Protein 1DS1 (pdb70)

Secondary structure (DSSP, 8-state):
-EEE-GGGHHHHHHHHHTS-SSGGGGHHHHHHHHHHHHTTS-HHHHHHHHHHHHH--TTSEEEEES-----GGGSPPPP-SSSPPTTPPPPHHHHHHHHHHHHH-EEEEETTSGGG-SSEEE---TT--TTSTT--SS-EEEE-TTTTBTT--SEEEEEEEE--TT----EEEEEHHHHGGGS-HHHHHHHBT--EEE---GGG-----SGGGSEEE-SEES-TTS-EE--BTTTB---SHHHHHHHHHHHHHHHHT-EEE---TT-EEEEETTTEEEEE-------SS---EEEEEEEE-SGGGS--S---TTEEE---B--

Organism: Streptomyces clavuligerus (NCBI:txid1901)

Structure (mmCIF, N/CA/C/O backbone):
data_1DS1
#
_entry.id   1DS1
#
_cell.length_a   67.08
_cell.length_b   67.94
_cell.length_c   68.87
_cell.angle_alpha   90.0
_cell.angle_beta   90.0
_cell.angle_gamma   90.0
#
_symmetry.space_group_name_H-M   'P 21 21 21'
#
loop_
_entity.id
_entity.type
_entity.pdbx_description
1 polymer 'CLAVAMINATE SYNTHASE 1'
2 non-polymer 'SULFATE ION'
3 non-polymer 'FE (II) ION'
4 non-polymer '2-OXOGLUTARIC ACID'
5 non-polymer S-1,2-PROPANEDIOL
6 water water
#
loop_
_atom_site.group_PDB
_atom_site.id
_atom_site.type_symbol
_atom_site.label_atom_id
_atom_site.label_alt_id
_atom_site.label_comp_id
_atom_site.label_asym_id
_atom_site.label_entity_id
_atom_site.label_seq_id
_atom_site.pdbx_PDB_ins_code
_atom_site.Cartn_x
_atom_site.Cartn_y
_atom_site.Cartn_z
_atom_site.occupancy
_atom_site.B_iso_or_equiv
_atom_site.auth_seq_id
_atom_site.auth_comp_id
_atom_site.auth_asym_id
_atom_site.auth_atom_id
_atom_site.pdbx_PDB_model_num
ATOM 1 N N . THR A 1 2 ? -13.044 -9.553 4.480 1.00 15.14 2 THR A N 1
ATOM 2 C CA . THR A 1 2 ? -13.862 -10.372 5.401 1.00 13.90 2 THR A CA 1
ATOM 3 C C . THR A 1 2 ? -14.476 -9.413 6.378 1.00 13.83 2 THR A C 1
ATOM 4 O O . THR A 1 2 ? -13.793 -8.455 6.710 1.00 12.73 2 THR A O 1
ATOM 8 N N . SER A 1 3 ? -15.664 -9.590 6.870 1.00 15.07 3 SER A N 1
ATOM 9 C CA . SER A 1 3 ? -16.355 -8.704 7.770 1.00 14.64 3 SER A CA 1
ATOM 10 C C . SER A 1 3 ? -16.901 -9.462 8.972 1.00 14.22 3 SER A C 1
ATOM 11 O O . SER A 1 3 ? -17.328 -10.612 8.815 1.00 18.81 3 SER A O 1
ATOM 14 N N . VAL A 1 4 ? -16.908 -8.771 10.077 1.00 11.70 4 VAL A N 1
ATOM 15 C CA . VAL A 1 4 ? -17.589 -9.227 11.265 1.00 11.69 4 VAL A CA 1
ATOM 16 C C . VAL A 1 4 ? -18.503 -8.158 11.827 1.00 10.48 4 VAL A C 1
ATOM 17 O O . VAL A 1 4 ? -18.060 -7.055 12.133 1.00 10.81 4 VAL A O 1
ATOM 21 N N . ASP A 1 5 ? -19.751 -8.479 12.035 1.00 11.45 5 ASP A N 1
ATOM 22 C CA . ASP A 1 5 ? -20.731 -7.564 12.619 1.00 11.45 5 ASP A CA 1
ATOM 23 C C . ASP A 1 5 ? -20.606 -7.664 14.088 1.00 10.20 5 ASP A C 1
ATOM 24 O O . ASP A 1 5 ? -20.932 -8.721 14.672 1.00 12.64 5 ASP A O 1
ATOM 29 N N . CYS A 1 6 ? -20.149 -6.638 14.756 1.00 9.60 6 CYS A N 1
ATOM 30 C CA . CYS A 1 6 ? -19.870 -6.624 16.183 1.00 9.45 6 CYS A CA 1
ATOM 31 C C . CYS A 1 6 ? -20.978 -5.978 17.018 1.00 10.26 6 CYS A C 1
ATOM 32 O O . CYS A 1 6 ? -20.812 -5.792 18.212 1.00 11.07 6 CYS A O 1
ATOM 35 N N . THR A 1 7 ? -22.082 -5.645 16.376 1.00 10.04 7 THR A N 1
ATOM 36 C CA . THR A 1 7 ? -23.173 -4.944 17.072 1.00 12.54 7 THR A CA 1
ATOM 37 C C . THR A 1 7 ? -23.601 -5.606 18.355 1.00 14.19 7 THR A C 1
ATOM 38 O O . THR A 1 7 ? -23.775 -4.921 19.387 1.00 17.08 7 THR A O 1
ATOM 42 N N . ALA A 1 8 ? -23.771 -6.909 18.355 1.00 13.19 8 ALA A N 1
ATOM 43 C CA . ALA A 1 8 ? -24.277 -7.607 19.538 1.00 16.42 8 ALA A CA 1
ATOM 44 C C . ALA A 1 8 ? -23.253 -7.591 20.658 1.00 16.49 8 ALA A C 1
ATOM 45 O O . ALA A 1 8 ? -23.650 -7.895 21.793 1.00 22.05 8 ALA A O 1
ATOM 47 N N . TYR A 1 9 ? -22.013 -7.250 20.352 1.00 13.91 9 TYR A N 1
ATOM 48 C CA . TYR A 1 9 ? -20.951 -7.205 21.373 1.00 14.51 9 TYR A CA 1
ATOM 49 C C . TYR A 1 9 ? -20.833 -5.867 22.058 1.00 11.74 9 TYR A C 1
ATOM 50 O O . TYR A 1 9 ? -19.917 -5.709 22.862 1.00 12.71 9 TYR A O 1
ATOM 59 N N . GLY A 1 10 ? -21.691 -4.906 21.751 1.00 12.27 10 GLY A N 1
ATOM 60 C CA . GLY A 1 10 ? -21.517 -3.558 22.259 1.00 13.21 10 GLY A CA 1
ATOM 61 C C . GLY A 1 10 ? -21.384 -3.519 23.777 1.00 12.13 10 GLY A C 1
ATOM 62 O O . GLY A 1 10 ? -20.423 -2.858 24.245 1.00 12.03 10 GLY A O 1
ATOM 63 N N . PRO A 1 11 ? -22.274 -4.100 24.532 1.00 11.91 11 PRO A N 1
ATOM 64 C CA . PRO A 1 11 ? -22.118 -4.040 26.000 1.00 12.44 11 PRO A CA 1
ATOM 65 C C . PRO A 1 11 ? -20.799 -4.586 26.497 1.00 10.77 11 PRO A C 1
ATOM 66 O O . PRO A 1 11 ? -20.123 -3.971 27.334 1.00 12.10 11 PRO A O 1
ATOM 70 N N . GLU A 1 12 ? -20.405 -5.751 26.026 1.00 10.93 12 GLU A N 1
ATOM 71 C CA . GLU A 1 12 ? -19.137 -6.349 26.441 1.00 10.53 12 GLU A CA 1
ATOM 72 C C . GLU A 1 12 ? -17.944 -5.496 26.032 1.00 9.42 12 GLU A C 1
ATOM 73 O O . GLU A 1 12 ? -17.000 -5.417 26.794 1.00 9.73 12 GLU A O 1
ATOM 79 N N . LEU A 1 13 ? -17.956 -4.871 24.851 1.00 9.45 13 LEU A N 1
ATOM 80 C CA . LEU A 1 13 ? -16.823 -4.106 24.364 1.00 9.16 13 LEU A CA 1
ATOM 81 C C . LEU A 1 13 ? -16.763 -2.763 25.084 1.00 8.60 13 LEU A C 1
ATOM 82 O O . LEU A 1 13 ? -15.660 -2.268 25.371 1.00 9.05 13 LEU A O 1
ATOM 87 N N . ARG A 1 14 ? -17.883 -2.153 25.425 1.00 9.06 14 ARG A N 1
ATOM 88 C CA . ARG A 1 14 ? -17.893 -0.944 26.235 1.00 8.80 14 ARG A CA 1
ATOM 89 C C . ARG A 1 14 ? -17.289 -1.246 27.590 1.00 8.61 14 ARG A C 1
ATOM 90 O O . ARG A 1 14 ? -16.523 -0.438 28.130 1.00 9.04 14 ARG A O 1
ATOM 98 N N . ALA A 1 15 ? -17.598 -2.411 28.172 1.00 8.66 15 ALA A N 1
ATOM 99 C CA . ALA A 1 15 ? -16.973 -2.819 29.434 1.00 8.64 15 ALA A CA 1
ATOM 100 C C . ALA A 1 15 ? -15.471 -3.000 29.310 1.00 8.47 15 ALA A C 1
ATOM 101 O O . ALA A 1 15 ? -14.703 -2.447 30.113 1.00 8.07 15 ALA A O 1
ATOM 103 N N . LEU A 1 16 ? -15.010 -3.734 28.292 1.00 8.36 16 LEU A N 1
ATOM 104 C CA . LEU A 1 16 ? -13.551 -3.879 28.151 1.00 9.21 16 LEU A CA 1
ATOM 105 C C . LEU A 1 16 ? -12.879 -2.519 27.993 1.00 8.10 16 LEU A C 1
ATOM 106 O O . LEU A 1 16 ? -11.764 -2.309 28.554 1.00 9.12 16 LEU A O 1
ATOM 111 N N . ALA A 1 17 ? -13.486 -1.597 27.229 1.00 7.85 17 ALA A N 1
ATOM 112 C CA . ALA A 1 17 ? -12.873 -0.276 27.091 1.00 7.19 17 ALA A CA 1
ATOM 113 C C . ALA A 1 17 ? -12.726 0.444 28.433 1.00 7.02 17 ALA A C 1
ATOM 114 O O . ALA A 1 17 ? -11.734 1.153 28.678 1.00 8.46 17 ALA A O 1
ATOM 116 N N . ALA A 1 18 ? -13.697 0.244 29.338 1.00 8.09 18 ALA A N 1
ATOM 117 C 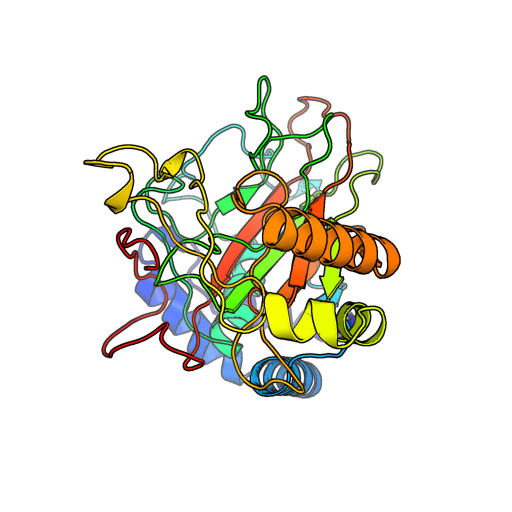CA . ALA A 1 18 ? -13.721 0.861 30.653 1.00 8.41 18 ALA A CA 1
ATOM 118 C C . ALA A 1 18 ? -12.641 0.303 31.564 1.00 8.50 18 ALA A C 1
ATOM 119 O O . ALA A 1 18 ? -12.306 0.931 32.596 1.00 10.73 18 ALA A O 1
ATOM 121 N N . ARG A 1 19 ? -12.004 -0.816 31.225 1.00 8.83 19 ARG A N 1
ATOM 122 C CA . ARG A 1 19 ? -10.883 -1.341 32.002 1.00 8.80 19 ARG A CA 1
ATOM 123 C C . ARG A 1 19 ? -9.632 -0.510 31.776 1.00 9.61 19 ARG A C 1
ATOM 124 O O . ARG A 1 19 ? -8.687 -0.609 32.577 1.00 11.70 19 ARG A O 1
ATOM 132 N N . LEU A 1 20 ? -9.563 0.250 30.675 1.00 8.11 20 LEU A N 1
ATOM 133 C CA . LEU A 1 20 ? -8.313 0.855 30.248 1.00 7.75 20 LEU A CA 1
ATOM 134 C C . LEU A 1 20 ? -8.031 2.214 30.846 1.00 8.65 20 LEU A C 1
ATOM 135 O O . LEU A 1 20 ? -8.976 2.957 31.171 1.00 9.01 20 LEU A O 1
ATOM 140 N N . PRO A 1 21 ? -6.751 2.571 31.052 1.00 8.37 21 PRO A N 1
ATOM 141 C CA . PRO A 1 21 ? -6.432 3.930 31.516 1.00 8.50 21 PRO A CA 1
ATOM 142 C C . PRO A 1 21 ? -7.085 5.004 30.652 1.00 8.43 21 PRO A C 1
ATOM 143 O O . PRO A 1 21 ? -7.130 4.909 29.406 1.00 9.72 21 PRO A O 1
ATOM 147 N N . ARG A 1 22 ? -7.542 6.070 31.315 1.00 8.99 22 ARG A N 1
ATOM 148 C CA . ARG A 1 22 ? -8.286 7.115 30.646 1.00 10.17 22 ARG A CA 1
ATOM 149 C C . ARG A 1 22 ? -7.430 8.133 29.883 1.00 9.13 22 ARG A C 1
ATOM 150 O O . ARG A 1 22 ? -8.000 8.907 29.092 1.00 9.43 22 ARG A O 1
ATOM 158 N N . THR A 1 23 ? -6.144 8.164 30.138 1.00 9.17 23 THR A N 1
ATOM 159 C CA . THR A 1 23 ? -5.229 9.095 29.452 1.00 9.47 23 THR A CA 1
ATOM 160 C C . THR A 1 23 ? -4.103 8.256 28.801 1.00 8.89 23 THR A C 1
ATOM 161 O O . THR A 1 23 ? -2.997 8.115 29.379 1.00 10.74 23 THR A O 1
ATOM 165 N N . PRO A 1 24 ? -4.380 7.652 27.639 1.00 9.19 24 PRO A N 1
ATOM 166 C CA . PRO A 1 24 ? -3.472 6.587 27.148 1.00 8.90 24 PRO A CA 1
ATOM 167 C C . PRO A 1 24 ? -2.036 7.016 26.974 1.00 8.31 24 PRO A C 1
ATOM 168 O O . PRO A 1 24 ? -1.112 6.264 27.259 1.00 9.26 24 PRO A O 1
ATOM 172 N N . ARG A 1 25 ? -1.842 8.218 26.423 1.00 7.76 25 ARG A N 1
ATOM 173 C CA . ARG A 1 25 ? -0.483 8.618 26.022 1.00 7.69 25 ARG A CA 1
ATOM 174 C C . ARG A 1 25 ? 0.390 8.951 27.221 1.00 9.57 25 ARG A C 1
ATOM 175 O O . ARG A 1 25 ? 1.615 8.984 27.038 1.00 10.22 25 ARG A O 1
ATOM 183 N N . ALA A 1 26 ? -0.184 9.263 28.386 1.00 9.40 26 ALA A N 1
ATOM 184 C CA . ALA A 1 26 ? 0.626 9.593 29.553 1.00 10.16 26 ALA A CA 1
ATOM 185 C C . ALA A 1 26 ? 1.474 8.422 30.042 1.00 10.40 26 ALA A C 1
ATOM 186 O O . ALA A 1 26 ? 2.477 8.665 30.684 1.00 12.75 26 ALA A O 1
ATOM 188 N N . ASP A 1 27 ? 1.008 7.211 29.752 1.00 10.74 27 ASP A N 1
ATOM 189 C CA . ASP A 1 27 ? 1.797 6.019 30.066 1.00 9.69 27 ASP A CA 1
ATOM 190 C C . ASP A 1 27 ? 1.295 4.973 29.052 1.00 8.91 27 ASP A C 1
ATOM 191 O O . ASP A 1 27 ? 0.469 4.114 29.342 1.00 9.11 27 ASP A O 1
ATOM 196 N N . LEU A 1 28 ? 1.828 5.107 27.856 1.00 8.27 28 LEU A N 1
ATOM 197 C CA . LEU A 1 28 ? 1.301 4.281 26.760 1.00 8.10 28 LEU A CA 1
ATOM 198 C C . LEU A 1 28 ? 1.683 2.825 26.977 1.00 7.68 28 LEU A C 1
ATOM 199 O O . LEU A 1 28 ? 0.887 1.935 26.597 1.00 8.30 28 LEU A O 1
ATOM 204 N N . TYR A 1 29 ? 2.856 2.534 27.562 1.00 8.83 29 TYR A N 1
ATOM 205 C CA . TYR A 1 29 ? 3.192 1.143 27.816 1.00 9.52 29 TYR A CA 1
ATOM 206 C C . TYR A 1 29 ? 2.203 0.480 28.771 1.00 8.93 29 TYR A C 1
ATOM 207 O O . TYR A 1 29 ? 1.727 -0.660 28.510 1.00 10.00 29 TYR A O 1
ATOM 216 N N . ALA A 1 30 ? 1.842 1.172 29.851 1.00 9.91 30 ALA A N 1
ATOM 217 C CA . ALA A 1 30 ? 0.837 0.630 30.773 1.00 9.62 30 ALA A CA 1
ATOM 218 C C . ALA A 1 30 ? -0.542 0.523 30.116 1.00 9.01 30 ALA A C 1
ATOM 219 O O . ALA A 1 30 ? -1.298 -0.431 30.384 1.00 9.44 30 ALA A O 1
ATOM 221 N N . PHE A 1 31 ? -0.935 1.503 29.304 1.00 8.44 31 PHE A N 1
ATOM 222 C CA . PHE A 1 31 ? -2.220 1.431 28.579 1.00 7.85 31 PHE A CA 1
ATOM 223 C C . PHE A 1 31 ? -2.300 0.198 27.718 1.00 7.32 31 PHE A C 1
ATOM 224 O O . PHE A 1 31 ? -3.291 -0.533 27.720 1.00 8.16 31 PHE A O 1
ATOM 232 N N . LEU A 1 32 ? -1.276 -0.051 26.948 1.00 7.78 32 LEU A N 1
ATOM 233 C CA . LEU A 1 32 ? -1.287 -1.181 25.995 1.00 8.05 32 LEU A CA 1
ATOM 234 C C . LEU A 1 32 ? -1.135 -2.485 26.747 1.00 7.69 32 LEU A C 1
ATOM 235 O O . LEU A 1 32 ? -1.676 -3.506 26.271 1.00 9.02 32 LEU A O 1
ATOM 240 N N . ASP A 1 33 ? -0.474 -2.535 27.895 1.00 8.21 33 ASP A N 1
ATOM 241 C CA . ASP A 1 33 ? -0.463 -3.769 28.706 1.00 8.82 33 ASP A CA 1
ATOM 242 C C . ASP A 1 33 ? -1.851 -4.073 29.240 1.00 8.83 33 ASP A C 1
ATOM 243 O O . ASP A 1 33 ? -2.322 -5.205 29.233 1.00 9.48 33 ASP A O 1
ATOM 248 N N . ALA A 1 34 ? -2.588 -3.051 29.710 1.00 8.43 34 ALA A N 1
ATOM 249 C CA . ALA A 1 34 ? -3.946 -3.227 30.124 1.00 8.19 34 ALA A CA 1
ATOM 250 C C . ALA A 1 34 ? -4.796 -3.729 28.963 1.00 7.98 34 ALA A C 1
ATOM 251 O O . ALA A 1 34 ? -5.666 -4.603 29.134 1.00 8.43 34 ALA A O 1
ATOM 253 N N . ALA A 1 35 ? -4.578 -3.196 27.768 1.00 7.56 35 ALA A N 1
ATOM 254 C CA . ALA A 1 35 ? -5.318 -3.636 26.616 1.00 7.27 35 ALA A CA 1
ATOM 255 C C . ALA A 1 35 ? -5.034 -5.091 26.286 1.00 8.00 35 ALA A C 1
ATOM 256 O O . ALA A 1 35 ? -5.937 -5.814 25.880 1.00 8.27 35 ALA A O 1
ATOM 258 N N . HIS A 1 36 ? -3.793 -5.551 26.445 1.00 8.27 36 HIS A N 1
ATOM 259 C CA . HIS A 1 36 ? -3.450 -6.952 26.210 1.00 8.67 36 HIS A CA 1
ATOM 260 C C . HIS A 1 36 ? -4.161 -7.861 27.171 1.00 8.72 36 HIS A C 1
ATOM 261 O O . HIS A 1 36 ? -4.741 -8.893 26.779 1.00 9.83 36 HIS A O 1
ATOM 268 N N . THR A 1 37 ? -4.192 -7.484 28.445 1.00 9.33 37 THR A N 1
ATOM 269 C CA . THR A 1 37 ? -4.891 -8.327 29.416 1.00 10.14 37 THR A CA 1
ATOM 270 C C . THR A 1 37 ? -6.365 -8.406 29.071 1.00 9.79 37 THR A C 1
ATOM 271 O O . THR A 1 37 ? -6.962 -9.497 29.105 1.00 11.02 37 THR A O 1
ATOM 275 N N . ALA A 1 38 ? -6.962 -7.261 28.772 1.00 9.01 38 ALA A N 1
ATOM 276 C CA . ALA A 1 38 ? -8.383 -7.203 28.433 1.00 9.04 38 ALA A CA 1
ATOM 277 C C . ALA A 1 38 ? -8.686 -7.970 27.129 1.00 9.67 38 ALA A C 1
ATOM 278 O O . ALA A 1 38 ? -9.784 -8.513 26.966 1.00 9.92 38 ALA A O 1
ATOM 280 N N . ALA A 1 39 ? -7.749 -8.024 26.193 1.00 8.96 39 ALA A N 1
ATOM 281 C CA . ALA A 1 39 ? -7.967 -8.729 24.920 1.00 9.18 39 ALA A CA 1
ATOM 282 C C . ALA A 1 39 ? -8.208 -10.229 25.069 1.00 9.98 39 ALA A C 1
ATOM 283 O O . ALA A 1 39 ? -8.829 -10.877 24.201 1.00 11.57 39 ALA A O 1
ATOM 285 N N . ALA A 1 40 ? -7.723 -10.794 26.172 1.00 10.41 40 ALA A N 1
ATOM 286 C CA . ALA A 1 40 ? -8.024 -12.175 26.474 1.00 11.75 40 ALA A CA 1
ATOM 287 C C . ALA A 1 40 ? -9.501 -12.398 26.732 1.00 12.45 40 ALA A C 1
ATOM 288 O O . ALA A 1 40 ? -9.986 -13.542 26.697 1.00 16.92 40 ALA A O 1
ATOM 290 N N . SER A 1 41 ? -10.306 -11.362 26.993 1.00 12.36 41 SER A N 1
ATOM 291 C CA . SER A 1 41 ? -11.707 -11.448 27.326 1.00 12.22 41 SER A CA 1
ATOM 292 C C . SER A 1 41 ? -12.589 -10.992 26.167 1.00 12.11 41 SER A C 1
ATOM 293 O O . SER A 1 41 ? -13.805 -10.746 26.307 1.00 13.98 41 SER A O 1
ATOM 296 N N . LEU A 1 42 ? -11.964 -10.834 24.966 1.00 11.87 42 LEU A N 1
ATOM 297 C CA . LEU A 1 42 ? -12.816 -10.485 23.821 1.00 10.89 42 LEU A CA 1
ATOM 298 C C . LEU A 1 42 ? -13.883 -11.538 23.585 1.00 12.28 42 LEU A C 1
ATOM 299 O O . LEU A 1 42 ? -13.624 -12.724 23.819 1.00 13.49 42 LEU A O 1
ATOM 304 N N . PRO A 1 43 ? -15.092 -11.186 23.140 1.00 11.65 43 PRO A N 1
ATOM 305 C CA . PRO A 1 43 ? -16.088 -12.225 22.832 1.00 12.36 43 PRO A CA 1
ATOM 306 C C . PRO A 1 43 ? -15.532 -13.312 21.924 1.00 12.98 43 PRO A C 1
ATOM 307 O O . PRO A 1 43 ? -14.753 -13.019 21.004 1.00 12.99 43 PRO A O 1
ATOM 311 N N . GLY A 1 44 ? -15.881 -14.562 22.220 1.00 15.09 44 GLY A N 1
ATOM 312 C CA . GLY A 1 44 ? -15.259 -15.674 21.560 1.00 16.35 44 GLY A CA 1
ATOM 313 C C . GLY A 1 44 ? -15.222 -15.635 20.072 1.00 14.76 44 GLY A C 1
ATOM 314 O O . GLY A 1 44 ? -14.236 -15.897 19.394 1.00 15.98 44 GLY A O 1
ATOM 315 N N . ALA A 1 45 ? -16.309 -15.275 19.415 1.00 17.86 45 ALA A N 1
ATOM 316 C CA . ALA A 1 45 ? -16.323 -15.347 17.952 1.00 18.77 45 ALA A CA 1
ATOM 317 C C . ALA A 1 45 ? -15.465 -14.243 17.361 1.00 17.20 45 ALA A C 1
ATOM 318 O O . ALA A 1 45 ? -14.894 -14.437 16.253 1.00 15.78 45 ALA A O 1
ATOM 320 N N . LEU A 1 46 ? -15.341 -13.084 18.061 1.00 15.33 46 LEU A N 1
ATOM 321 C CA . LEU A 1 46 ? -14.439 -12.025 17.626 1.00 12.22 46 LEU A CA 1
ATOM 322 C C . LEU A 1 46 ? -12.994 -12.427 17.788 1.00 9.97 46 LEU A C 1
ATOM 323 O O . LEU A 1 46 ? -12.152 -12.280 16.889 1.00 9.89 46 LEU A O 1
ATOM 328 N N . ALA A 1 47 ? -12.670 -13.027 18.933 1.00 9.47 47 ALA A N 1
ATOM 329 C CA . ALA A 1 47 ? -11.337 -13.576 19.145 1.00 9.68 47 ALA A CA 1
ATOM 330 C C . ALA A 1 47 ? -10.960 -14.593 18.107 1.00 8.81 47 ALA A C 1
ATOM 331 O O . ALA A 1 47 ? -9.822 -14.597 17.611 1.00 9.23 47 ALA A O 1
ATOM 333 N N . THR A 1 48 ? -11.905 -15.475 17.763 1.00 9.93 48 THR A N 1
ATOM 334 C CA . THR A 1 48 ? -11.599 -16.510 16.724 1.00 9.97 48 THR A CA 1
ATOM 335 C C . THR A 1 48 ? -11.317 -15.852 15.385 1.00 8.01 48 THR A C 1
ATOM 336 O O . THR A 1 48 ? -10.387 -16.215 14.665 1.00 8.90 48 THR A O 1
ATOM 340 N N . ALA A 1 49 ? -12.165 -14.881 14.979 1.00 9.01 49 ALA A N 1
ATOM 341 C CA . ALA A 1 49 ? -11.974 -14.224 13.697 1.00 8.98 49 ALA A CA 1
ATOM 342 C C . ALA A 1 49 ? -10.616 -13.525 13.623 1.00 7.26 49 ALA A C 1
ATOM 343 O O . ALA A 1 49 ? -9.923 -13.580 12.592 1.00 8.28 49 ALA A O 1
ATOM 345 N N . LEU A 1 50 ? -10.219 -12.863 14.714 1.00 7.12 50 LEU A N 1
ATOM 346 C CA . LEU A 1 50 ? -8.946 -12.171 14.783 1.00 6.86 50 LEU A CA 1
ATOM 347 C C . LEU A 1 50 ? -7.774 -13.152 14.715 1.00 6.10 50 LEU A C 1
ATOM 348 O O . LEU A 1 50 ? -6.848 -12.937 13.970 1.00 6.86 50 LEU A O 1
ATOM 353 N N . ASP A 1 51 ? -7.842 -14.225 15.483 1.00 6.74 51 ASP A N 1
ATOM 354 C CA . ASP A 1 51 ? -6.721 -15.186 15.502 1.00 6.72 51 ASP A CA 1
ATOM 355 C C . ASP A 1 51 ? -6.604 -15.869 14.145 1.00 6.70 51 ASP A C 1
ATOM 356 O O . ASP A 1 51 ? -5.505 -16.125 13.672 1.00 7.25 51 ASP A O 1
ATOM 361 N N . THR A 1 52 ? -7.725 -16.196 13.496 1.00 7.49 52 THR A N 1
ATOM 362 C CA . THR A 1 52 ? -7.705 -16.855 12.190 1.00 7.74 52 THR A CA 1
ATOM 363 C C . THR A 1 52 ? -7.074 -15.910 11.169 1.00 7.08 52 THR A C 1
ATOM 364 O O . THR A 1 52 ? -6.213 -16.279 10.365 1.00 8.06 52 THR A O 1
ATOM 368 N N . PHE A 1 53 ? -7.517 -14.614 11.160 1.00 7.12 53 PHE A N 1
ATOM 369 C CA . PHE A 1 53 ? -6.966 -13.682 10.219 1.00 7.18 53 PHE A CA 1
ATOM 370 C C . PHE A 1 53 ? -5.483 -13.466 10.467 1.00 7.70 53 PHE A C 1
ATOM 371 O O . PHE A 1 53 ? -4.666 -13.329 9.554 1.00 7.86 53 PHE A O 1
ATOM 379 N N . ASN A 1 54 ? -5.072 -13.399 11.731 1.00 7.58 54 ASN A N 1
ATOM 380 C CA . ASN A 1 54 ? -3.697 -13.205 12.070 1.00 7.23 54 ASN A CA 1
ATOM 381 C C . ASN A 1 54 ? -2.804 -14.317 11.530 1.00 7.42 54 ASN A C 1
ATOM 382 O O . ASN A 1 54 ? -1.746 -14.119 10.927 1.00 8.34 54 ASN A O 1
ATOM 387 N N . ALA A 1 55 ? -3.239 -15.572 11.757 1.00 6.86 55 ALA A N 1
ATOM 388 C CA . ALA A 1 55 ? -2.436 -16.728 11.331 1.00 7.08 55 ALA A CA 1
ATOM 389 C C . ALA A 1 55 ? -2.447 -16.957 9.832 1.00 6.88 55 ALA A C 1
ATOM 390 O O . ALA A 1 55 ? -1.420 -17.332 9.223 1.00 7.56 55 ALA A O 1
ATOM 392 N N . GLU A 1 56 ? -3.635 -16.794 9.213 1.00 7.48 56 GLU A N 1
ATOM 393 C CA . GLU A 1 56 ? -3.875 -17.227 7.860 1.00 7.53 56 GLU A CA 1
ATOM 394 C C . GLU A 1 56 ? -4.052 -16.122 6.827 1.00 8.06 56 GLU A C 1
ATOM 395 O O . GLU A 1 56 ? -4.018 -16.392 5.617 1.00 8.82 56 GLU A O 1
ATOM 401 N N . GLY A 1 57 ? -4.308 -14.905 7.265 1.00 7.65 57 GLY A N 1
ATOM 402 C CA . GLY A 1 57 ? -4.831 -13.898 6.362 1.00 8.12 57 GLY A CA 1
ATOM 403 C C . GLY A 1 57 ? -6.183 -14.317 5.802 1.00 8.17 57 GLY A C 1
ATOM 404 O O . GLY A 1 57 ? -6.883 -15.141 6.400 1.00 10.07 57 GLY A O 1
ATOM 405 N N . SER A 1 58 ? -6.503 -13.711 4.649 1.00 7.66 58 SER A N 1
ATOM 406 C CA . SER A 1 58 ? -7.701 -14.075 3.943 1.00 8.66 58 SER A CA 1
ATOM 407 C C . SER A 1 58 ? -7.455 -13.874 2.455 1.00 7.64 58 SER A C 1
ATOM 408 O O . SER A 1 58 ? -6.478 -13.279 2.034 1.00 7.89 58 SER A O 1
ATOM 411 N N . GLU A 1 59 ? -8.404 -14.355 1.607 1.00 8.57 59 GLU A N 1
ATOM 412 C CA . GLU A 1 59 ? -8.266 -14.145 0.181 1.00 8.72 59 GLU A CA 1
ATOM 413 C C . GLU A 1 59 ? -8.327 -12.668 -0.159 1.00 8.05 59 GLU A C 1
ATOM 414 O O . GLU A 1 59 ? -7.572 -12.206 -1.030 1.00 8.36 59 GLU A O 1
ATOM 420 N N . ASP A 1 60 ? -9.204 -11.924 0.543 1.00 8.52 60 ASP A N 1
ATOM 421 C CA . ASP A 1 60 ? -9.423 -10.514 0.232 1.00 8.86 60 ASP A CA 1
ATOM 422 C C . ASP A 1 60 ? -8.500 -9.567 1.013 1.00 7.76 60 ASP A C 1
ATOM 423 O O . ASP A 1 60 ? -8.520 -8.364 0.805 1.00 9.09 60 ASP A O 1
ATOM 428 N N . GLY A 1 61 ? -7.589 -10.043 1.840 1.00 7.63 61 GLY A N 1
ATOM 429 C CA . GLY A 1 61 ? -6.568 -9.331 2.506 1.00 7.60 61 GLY A CA 1
ATOM 430 C C . GLY A 1 61 ? -6.953 -8.347 3.565 1.00 6.32 61 GLY A C 1
ATOM 431 O O . GLY A 1 61 ? -6.107 -7.502 3.957 1.00 7.77 61 GLY A O 1
ATOM 432 N N . HIS A 1 62 ? -8.146 -8.381 4.112 1.00 6.76 62 HIS A N 1
ATOM 433 C CA . HIS A 1 62 ? -8.559 -7.453 5.154 1.00 7.36 62 HIS A CA 1
ATOM 434 C C . HIS A 1 62 ? -9.621 -8.083 6.027 1.00 7.24 62 HIS A C 1
ATOM 435 O O . HIS A 1 62 ? -10.361 -8.998 5.618 1.00 9.03 62 HIS A O 1
ATOM 442 N N . LEU A 1 63 ? -9.736 -7.551 7.228 1.00 7.31 63 LEU A N 1
ATOM 443 C CA . LEU A 1 63 ? -10.801 -7.903 8.194 1.00 7.19 63 LEU A CA 1
ATOM 444 C C . LEU A 1 63 ? -11.431 -6.610 8.668 1.00 6.49 63 LEU A C 1
ATOM 445 O O . LEU A 1 63 ? -10.756 -5.779 9.269 1.00 7.32 63 LEU A O 1
ATOM 450 N N . LEU A 1 64 ? -12.710 -6.440 8.377 1.00 7.24 64 LEU A N 1
ATOM 451 C CA . LEU A 1 64 ? -13.493 -5.256 8.732 1.00 7.10 64 LEU A CA 1
ATOM 452 C C . LEU A 1 64 ? -14.429 -5.583 9.881 1.00 7.62 64 LEU A C 1
ATOM 453 O O . LEU A 1 64 ? -15.313 -6.450 9.746 1.00 9.15 64 LEU A O 1
ATOM 458 N N . LEU A 1 65 ? -14.227 -4.917 10.990 1.00 6.78 65 LEU A N 1
ATOM 459 C CA . LEU A 1 65 ? -15.110 -5.026 12.143 1.00 6.88 65 LEU A CA 1
ATOM 460 C C . LEU A 1 65 ? -16.112 -3.897 12.071 1.00 7.57 65 LEU A C 1
ATOM 461 O O . LEU A 1 65 ? -15.696 -2.723 11.975 1.00 9.91 65 LEU A O 1
ATOM 466 N N . ARG A 1 66 ? -17.390 -4.196 12.062 1.00 8.29 66 ARG A N 1
ATOM 467 C CA . ARG A 1 66 ? -18.415 -3.154 11.905 1.00 9.02 66 ARG A CA 1
ATOM 468 C C . ARG A 1 66 ? -19.289 -3.051 13.146 1.00 8.49 66 ARG A C 1
ATOM 469 O O . ARG A 1 66 ? -19.547 -4.043 13.843 1.00 9.92 66 ARG A O 1
ATOM 477 N N . GLY A 1 67 ? -19.772 -1.854 13.471 1.00 8.38 67 GLY A N 1
ATOM 478 C CA . GLY A 1 67 ? -20.680 -1.673 14.580 1.00 10.06 67 GLY A CA 1
ATOM 479 C C . GLY A 1 67 ? -20.055 -1.696 15.962 1.00 8.76 67 GLY A C 1
ATOM 480 O O . GLY A 1 67 ? -20.767 -2.009 16.920 1.00 10.21 67 GLY A O 1
ATOM 481 N N . LEU A 1 68 ? -18.785 -1.370 16.100 1.00 7.92 68 LEU A N 1
ATOM 482 C CA . LEU A 1 68 ? -18.141 -1.223 17.385 1.00 7.17 68 LEU A CA 1
ATOM 483 C C . LEU A 1 68 ? -18.723 0.022 18.073 1.00 7.68 68 LEU A C 1
ATOM 484 O O . LEU A 1 68 ? -19.268 0.919 17.415 1.00 7.81 68 LEU A O 1
ATOM 489 N N . PRO A 1 69 ? -18.662 0.045 19.383 1.00 7.74 69 PRO A N 1
ATOM 490 C CA . PRO A 1 69 ? -19.243 1.168 20.129 1.00 10.41 69 PRO A CA 1
ATOM 491 C C . PRO A 1 69 ? -18.355 2.327 19.715 1.00 15.09 69 PRO A C 1
ATOM 492 O O . PRO A 1 69 ? -17.093 2.260 19.517 1.00 18.43 69 PRO A O 1
ATOM 496 N N . VAL A 1 70 ? -18.860 3.352 19.319 1.00 10.34 70 VAL A N 1
ATOM 497 C CA . VAL A 1 70 ? -18.333 4.660 19.102 1.00 8.16 70 VAL A CA 1
ATOM 498 C C . VAL A 1 70 ? -19.213 5.680 19.760 1.00 9.33 70 VAL A C 1
ATOM 499 O O . VAL A 1 70 ? -20.448 5.507 19.839 1.00 9.98 70 VAL A O 1
ATOM 503 N N . GLU A 1 71 ? -18.635 6.772 20.247 1.00 8.75 71 GLU A N 1
ATOM 504 C CA . GLU A 1 71 ? -19.398 7.875 20.744 1.00 10.25 71 GLU A CA 1
ATOM 505 C C . GLU A 1 71 ? -20.357 8.433 19.706 1.00 11.21 71 GLU A C 1
ATOM 506 O O . GLU A 1 71 ? -20.057 8.432 18.549 1.00 12.12 71 GLU A O 1
ATOM 512 N N . ALA A 1 72 ? -21.498 8.951 20.185 1.00 11.51 72 ALA A N 1
ATOM 513 C CA . ALA A 1 72 ? -22.347 9.773 19.308 1.00 11.51 72 ALA A CA 1
ATOM 514 C C . ALA A 1 72 ? -21.526 10.968 18.791 1.00 10.54 72 ALA A C 1
ATOM 515 O O . ALA A 1 72 ? -20.639 11.469 19.489 1.00 12.27 72 ALA A O 1
ATOM 517 N N . ASP A 1 73 ? -21.840 11.422 17.577 1.00 12.72 73 ASP A N 1
ATOM 518 C CA . ASP A 1 73 ? -21.051 12.505 17.005 1.00 12.56 73 ASP A CA 1
ATOM 519 C C . ASP A 1 73 ? -20.968 13.724 17.901 1.00 13.10 73 ASP A C 1
ATOM 520 O O . ASP A 1 73 ? -19.886 14.298 17.999 1.00 13.80 73 ASP A O 1
ATOM 525 N N . ALA A 1 74 ? -22.055 14.051 18.607 1.00 14.85 74 ALA A N 1
ATOM 526 C CA . ALA A 1 74 ? -22.049 15.262 19.458 1.00 15.99 74 ALA A CA 1
ATOM 527 C C . ALA A 1 74 ? -21.179 15.058 20.680 1.00 14.10 74 ALA A C 1
ATOM 528 O O . ALA A 1 74 ? -20.855 16.093 21.319 1.00 16.91 74 ALA A O 1
ATOM 530 N N . ASP A 1 75 ? -20.822 13.832 20.981 1.00 13.37 75 ASP A N 1
ATOM 531 C CA . ASP A 1 75 ? -20.042 13.553 22.191 1.00 12.57 75 ASP A CA 1
ATOM 532 C C . ASP A 1 75 ? -18.558 13.386 21.897 1.00 12.17 75 ASP A C 1
ATOM 533 O O . ASP A 1 75 ? -17.745 13.090 22.787 1.00 16.04 75 ASP A O 1
ATOM 538 N N . LEU A 1 76 ? -18.138 13.568 20.650 1.00 10.77 76 LEU A N 1
ATOM 539 C CA . LEU A 1 76 ? -16.735 13.556 20.260 1.00 9.87 76 LEU A CA 1
ATOM 540 C C . LEU A 1 76 ? -16.117 14.951 20.370 1.00 9.79 76 LEU A C 1
ATOM 541 O O . LEU A 1 76 ? -16.867 15.935 20.279 1.00 10.95 76 LEU A O 1
ATOM 546 N N . PRO A 1 77 ? -14.808 15.053 20.553 1.00 9.44 77 PRO A N 1
ATOM 547 C CA . PRO A 1 77 ? -14.133 16.333 20.396 1.00 9.92 77 PRO A CA 1
ATOM 548 C C . PRO A 1 77 ? -14.293 16.870 18.966 1.00 8.53 77 PRO A C 1
ATOM 549 O O . PRO A 1 77 ? -14.708 16.169 18.053 1.00 9.05 77 PRO A O 1
ATOM 553 N N . THR A 1 78 ? -13.897 18.114 18.832 1.00 9.25 78 THR A N 1
ATOM 554 C CA . THR A 1 78 ? -13.673 18.700 17.533 1.00 8.74 78 THR A CA 1
ATOM 555 C C . THR A 1 78 ? -12.684 17.860 16.721 1.00 7.51 78 THR A C 1
ATOM 556 O O . THR A 1 78 ? -11.714 17.382 17.295 1.00 8.32 78 THR A O 1
ATOM 560 N N . THR A 1 79 ? -12.929 17.624 15.422 1.00 7.46 79 THR A N 1
ATOM 561 C CA . THR A 1 79 ? -11.916 16.875 14.621 1.00 7.54 79 THR A CA 1
ATOM 562 C C . THR A 1 79 ? -10.577 17.596 14.737 1.00 7.64 79 THR A C 1
ATOM 563 O O . THR A 1 79 ? -10.515 18.824 14.589 1.00 8.54 79 THR A O 1
ATOM 567 N N . PRO A 1 80 ? -9.486 16.858 15.004 1.00 7.92 80 PRO A N 1
ATOM 568 C CA . PRO A 1 80 ? -8.161 17.513 15.071 1.00 8.14 80 PRO A CA 1
ATOM 569 C C . PRO A 1 80 ? -7.774 18.250 13.798 1.00 8.88 80 PRO A C 1
ATOM 570 O O . PRO A 1 80 ? -8.192 17.926 12.709 1.00 11.23 80 PRO A O 1
ATOM 574 N N . SER A 1 81 ? -6.958 19.263 14.002 1.00 10.74 81 SER A N 1
ATOM 575 C CA . SER A 1 81 ? -6.445 20.180 13.019 1.00 13.13 81 SER A CA 1
ATOM 576 C C . SER A 1 81 ? -4.936 20.030 12.852 1.00 8.70 81 SER A C 1
ATOM 577 O O . SER A 1 81 ? -4.409 20.648 11.958 1.00 9.81 81 SER A O 1
ATOM 580 N N . SER A 1 82 ? -4.274 19.228 13.675 1.00 8.97 82 SER A N 1
ATOM 581 C CA . SER A 1 82 ? -2.810 19.234 13.782 1.00 8.19 82 SER A CA 1
ATOM 582 C C . SER A 1 82 ? -2.356 17.917 14.396 1.00 8.43 82 SER A C 1
ATOM 583 O O . SER A 1 82 ? -3.169 17.144 14.918 1.00 9.67 82 SER A O 1
ATOM 586 N N . THR A 1 83 ? -1.050 17.705 14.288 1.00 7.44 83 THR A N 1
ATOM 587 C CA . THR A 1 83 ? -0.340 16.528 14.787 1.00 7.37 83 THR A CA 1
ATOM 588 C C . THR A 1 83 ? 0.972 17.033 15.413 1.00 8.08 83 THR A C 1
ATOM 589 O O . THR A 1 83 ? 1.537 17.990 14.849 1.00 9.13 83 THR A O 1
ATOM 593 N N . PRO A 1 84 ? 1.469 16.475 16.503 1.00 7.58 84 PRO A N 1
ATOM 594 C CA . PRO A 1 84 ? 0.930 15.330 17.262 1.00 8.24 84 PRO A CA 1
ATOM 595 C C . PRO A 1 84 ? -0.259 15.669 18.141 1.00 7.77 84 PRO A C 1
ATOM 596 O O . PRO A 1 84 ? -0.599 16.821 18.391 1.00 9.05 84 PRO A O 1
ATOM 600 N N . ALA A 1 85 ? -0.935 14.645 18.620 1.00 7.16 85 ALA A N 1
ATOM 601 C CA . ALA A 1 85 ? -2.030 14.846 19.561 1.00 6.91 85 ALA A CA 1
ATOM 602 C C . ALA A 1 85 ? -1.502 15.218 20.951 1.00 6.82 85 ALA A C 1
ATOM 603 O O . ALA A 1 85 ? -0.404 14.793 21.371 1.00 8.07 85 ALA A O 1
ATOM 605 N N . PRO A 1 86 ? -2.279 15.960 21.740 1.00 7.05 86 PRO A N 1
ATOM 606 C CA . PRO A 1 86 ? -1.880 16.227 23.142 1.00 7.08 86 PRO A CA 1
ATOM 607 C C . PRO A 1 86 ? -1.754 14.937 23.931 1.00 7.43 86 PRO A C 1
ATOM 608 O O . PRO A 1 86 ? -2.629 14.064 23.888 1.00 7.88 86 PRO A O 1
ATOM 612 N N . GLU A 1 87 ? -0.690 14.801 24.736 1.00 8.02 87 GLU A N 1
ATOM 613 C CA . GLU A 1 87 ? -0.478 13.625 25.560 1.00 7.76 87 GLU A CA 1
ATOM 614 C C . GLU A 1 87 ? -1.604 13.493 26.575 1.00 7.88 87 GLU A C 1
ATOM 615 O O . GLU A 1 87 ? -1.944 12.371 27.027 1.00 8.62 87 GLU A O 1
ATOM 621 N N . ASP A 1 88 ? -2.217 14.594 26.981 1.00 7.97 88 ASP A N 1
ATOM 622 C CA . ASP A 1 88 ? -3.310 14.603 27.958 1.00 8.92 88 ASP A CA 1
ATOM 623 C C . ASP A 1 88 ? -4.652 14.280 27.323 1.00 7.73 88 ASP A C 1
ATOM 624 O O . ASP A 1 88 ? -5.672 14.244 28.071 1.00 8.62 88 ASP A O 1
ATOM 629 N N . ARG A 1 89 ? -4.796 13.999 26.041 1.00 7.75 89 ARG A N 1
ATOM 630 C CA . ARG A 1 89 ? -6.120 13.796 25.455 1.00 7.44 89 ARG A CA 1
ATOM 631 C C . ARG A 1 89 ? -6.818 12.573 26.052 1.00 7.01 89 ARG A C 1
ATOM 632 O O . ARG A 1 89 ? -6.262 11.493 26.132 1.00 7.86 89 ARG A O 1
ATOM 640 N N . SER A 1 90 ? -8.080 12.731 26.485 1.00 7.98 90 SER A N 1
ATOM 641 C CA . SER A 1 90 ? -8.783 11.588 27.093 1.00 7.86 90 SER A CA 1
ATOM 642 C C . SER A 1 90 ? -9.084 10.527 26.023 1.00 7.37 90 SER A C 1
ATOM 643 O O . SER A 1 90 ? -9.301 10.785 24.850 1.00 7.58 90 SER A O 1
ATOM 646 N N . LEU A 1 91 ? -9.090 9.283 26.507 1.00 7.64 91 LEU A N 1
ATOM 647 C CA . LEU A 1 91 ? -9.379 8.136 25.679 1.00 7.52 91 LEU A CA 1
ATOM 648 C C . LEU A 1 91 ? -10.673 8.253 24.876 1.00 6.93 91 LEU A C 1
ATOM 649 O O . LEU A 1 91 ? -11.692 8.556 25.490 1.00 8.84 91 LEU A O 1
ATOM 654 N N . LEU A 1 92 ? -10.610 7.913 23.580 1.00 7.00 92 LEU A N 1
ATOM 655 C CA . LEU A 1 92 ? -11.757 7.771 22.715 1.00 7.14 92 LEU A CA 1
ATOM 656 C C . LEU A 1 92 ? -12.102 6.310 22.530 1.00 7.56 92 LEU A C 1
ATOM 657 O O . LEU A 1 92 ? -11.186 5.456 22.499 1.00 7.29 92 LEU A O 1
ATOM 662 N N . THR A 1 93 ? -13.384 5.969 22.398 1.00 7.24 93 THR A N 1
ATOM 663 C CA . THR A 1 93 ? -13.742 4.529 22.373 1.00 7.40 93 THR A CA 1
ATOM 664 C C . THR A 1 93 ? -13.086 3.819 21.199 1.00 6.87 93 THR A C 1
ATOM 665 O O . THR A 1 93 ? -12.651 2.664 21.359 1.00 7.30 93 THR A O 1
ATOM 669 N N . MET A 1 94 ? -12.985 4.458 20.034 1.00 6.64 94 MET A N 1
ATOM 670 C CA . MET A 1 94 ? -12.341 3.725 18.921 1.00 6.18 94 MET A CA 1
ATOM 671 C C . MET A 1 94 ? -10.859 3.518 19.156 1.00 6.13 94 MET A C 1
ATOM 672 O O . MET A 1 94 ? -10.270 2.547 18.629 1.00 6.33 94 MET A O 1
ATOM 677 N N . GLU A 1 95 ? -10.205 4.386 19.913 1.00 6.91 95 GLU A N 1
ATOM 678 C CA . GLU A 1 95 ? -8.823 4.158 20.355 1.00 6.08 95 GLU A CA 1
ATOM 679 C C . GLU A 1 95 ? -8.725 2.953 21.294 1.00 5.56 95 GLU A C 1
ATOM 680 O O . GLU A 1 95 ? -7.779 2.160 21.216 1.00 6.24 95 GLU A O 1
ATOM 686 N N . ALA A 1 96 ? -9.702 2.830 22.212 1.00 5.58 96 ALA A N 1
ATOM 687 C CA . ALA A 1 96 ? -9.790 1.660 23.066 1.00 5.76 96 ALA A CA 1
ATOM 688 C C . ALA A 1 96 ? -9.914 0.386 22.205 1.00 4.97 96 ALA A C 1
ATOM 689 O O . ALA A 1 96 ? -9.262 -0.613 22.482 1.00 6.23 96 ALA A O 1
ATOM 691 N N . MET A 1 97 ? -10.749 0.431 21.196 1.00 5.58 97 MET A N 1
ATOM 692 C CA . MET A 1 97 ? -10.922 -0.706 20.272 1.00 5.62 97 MET A CA 1
ATOM 693 C C . MET A 1 97 ? -9.631 -1.040 19.580 1.00 5.57 97 MET A C 1
ATOM 694 O O . MET A 1 97 ? -9.240 -2.226 19.481 1.00 6.49 97 MET A O 1
ATOM 699 N N . LEU A 1 98 ? -8.876 -0.024 19.120 1.00 6.13 98 LEU A N 1
ATOM 700 C CA . LEU A 1 98 ? -7.557 -0.288 18.521 1.00 5.79 98 LEU A CA 1
ATOM 701 C C . LEU A 1 98 ? -6.555 -0.887 19.497 1.00 5.85 98 LEU A C 1
ATOM 702 O O . LEU A 1 98 ? -5.665 -1.663 19.131 1.00 6.19 98 LEU A O 1
ATOM 707 N N . GLY A 1 99 ? -6.677 -0.539 20.792 1.00 5.92 99 GLY A N 1
ATOM 708 C CA . GLY A 1 99 ? -5.861 -1.153 21.830 1.00 6.54 99 GLY A CA 1
ATOM 709 C C . GLY A 1 99 ? -6.147 -2.635 21.962 1.00 6.41 99 GLY A C 1
ATOM 710 O O . GLY A 1 99 ? -5.246 -3.458 21.937 1.00 6.74 99 GLY A O 1
ATOM 711 N N . LEU A 1 100 ? -7.463 -2.960 22.167 1.00 6.57 100 LEU A N 1
ATOM 712 C CA . LEU A 1 100 ? -7.864 -4.342 22.396 1.00 6.29 100 LEU A CA 1
ATOM 713 C C . LEU A 1 100 ? -7.572 -5.217 21.194 1.00 6.30 100 LEU A C 1
ATOM 714 O O . LEU A 1 100 ? -6.962 -6.295 21.283 1.00 7.10 100 LEU A O 1
ATOM 719 N N . VAL A 1 101 ? -8.109 -4.789 20.025 1.00 6.47 101 VAL A N 1
ATOM 720 C CA . VAL A 1 101 ? -7.953 -5.575 18.790 1.00 6.86 101 VAL A CA 1
ATOM 721 C C . VAL A 1 101 ? -6.497 -5.638 18.369 1.00 6.83 101 VAL A C 1
ATOM 722 O O . VAL A 1 101 ? -5.958 -6.694 17.966 1.00 7.61 101 VAL A O 1
ATOM 726 N N . GLY A 1 102 ? -5.774 -4.520 18.498 1.00 6.87 102 GLY A N 1
ATOM 727 C CA . GLY A 1 102 ? -4.364 -4.487 18.168 1.00 6.53 102 GLY A CA 1
ATOM 728 C C . GLY A 1 102 ? -3.559 -5.445 19.027 1.00 6.21 102 GLY A C 1
ATOM 729 O O . GLY A 1 102 ? -2.727 -6.155 18.466 1.00 7.33 102 GLY A O 1
ATOM 730 N N . ARG A 1 103 ? -3.785 -5.464 20.332 1.00 6.51 103 ARG A N 1
ATOM 731 C CA . ARG A 1 103 ? -3.005 -6.393 21.147 1.00 7.63 103 ARG A CA 1
ATOM 732 C C . ARG A 1 103 ? -3.398 -7.837 20.970 1.00 7.55 103 ARG A C 1
ATOM 733 O O . ARG A 1 103 ? -2.536 -8.710 21.197 1.00 8.46 103 ARG A O 1
ATOM 741 N N . ARG A 1 104 ? -4.610 -8.123 20.503 1.00 7.17 104 ARG A N 1
ATOM 742 C CA . ARG A 1 104 ? -4.949 -9.495 20.147 1.00 6.33 104 ARG A CA 1
ATOM 743 C C . ARG A 1 104 ? -4.031 -9.959 19.023 1.00 6.91 104 ARG A C 1
ATOM 744 O O . ARG A 1 104 ? -3.653 -11.136 18.995 1.00 7.87 104 ARG A O 1
ATOM 752 N N . LEU A 1 105 ? -3.671 -9.054 18.105 1.00 6.82 105 LEU A N 1
ATOM 753 C CA . LEU A 1 105 ? -2.837 -9.376 16.962 1.00 7.56 105 LEU A CA 1
ATOM 754 C C . LEU A 1 105 ? -1.337 -9.289 17.203 1.00 7.65 105 LEU A C 1
ATOM 755 O O . LEU A 1 105 ? -0.566 -10.121 16.671 1.00 8.71 105 LEU A O 1
ATOM 760 N N . GLY A 1 106 ? -0.878 -8.295 17.932 1.00 7.18 106 GLY A N 1
ATOM 761 C CA . GLY A 1 106 ? 0.566 -8.047 18.087 1.00 7.53 106 GLY A CA 1
ATOM 762 C C . GLY A 1 106 ? 0.869 -6.756 18.810 1.00 6.50 106 GLY A C 1
ATOM 763 O O . GLY A 1 106 ? 0.151 -6.345 19.699 1.00 7.91 106 GLY A O 1
ATOM 764 N N . LEU A 1 107 ? 1.974 -6.162 18.391 1.00 6.30 107 LEU A N 1
ATOM 765 C CA . LEU A 1 107 ? 2.584 -5.025 19.095 1.00 6.21 107 LEU A CA 1
ATOM 766 C C . LEU A 1 107 ? 2.428 -3.727 18.317 1.00 5.90 107 LEU A C 1
ATOM 767 O O . LEU A 1 107 ? 2.999 -3.526 17.254 1.00 6.67 107 LEU A O 1
ATOM 772 N N . HIS A 1 108 ? 1.760 -2.769 18.910 1.00 6.12 108 HIS A N 1
ATOM 773 C CA . HIS A 1 108 ? 1.642 -1.410 18.405 1.00 6.19 108 HIS A CA 1
ATOM 774 C C . HIS A 1 108 ? 3.044 -0.853 18.257 1.00 6.38 108 HIS A C 1
ATOM 775 O O . HIS A 1 108 ? 3.893 -1.011 19.175 1.00 7.15 108 HIS A O 1
ATOM 782 N N . THR A 1 109 ? 3.338 -0.192 17.134 1.00 6.34 109 THR A N 1
ATOM 783 C CA . THR A 1 109 ? 4.675 0.291 16.810 1.00 6.55 109 THR A CA 1
ATOM 784 C C . THR A 1 109 ? 4.623 1.686 16.232 1.00 6.02 109 THR A C 1
ATOM 785 O O . THR A 1 109 ? 3.874 1.957 15.289 1.00 6.55 109 THR A O 1
ATOM 789 N N . GLY A 1 110 ? 5.402 2.595 16.803 1.00 6.79 110 GLY A N 1
ATOM 790 C CA . GLY A 1 110 ? 5.644 3.915 16.234 1.00 7.25 110 GLY A CA 1
ATOM 791 C C . GLY A 1 110 ? 6.959 3.904 15.425 1.00 6.95 110 GLY A C 1
ATOM 792 O O . GLY A 1 110 ? 7.802 3.018 15.604 1.00 7.30 110 GLY A O 1
ATOM 793 N N . TYR A 1 111 ? 7.112 4.903 14.555 1.00 7.00 111 TYR A N 1
ATOM 794 C CA . TYR A 1 111 ? 8.242 5.055 13.662 1.00 7.23 111 TYR A CA 1
ATOM 795 C C . TYR A 1 111 ? 8.824 6.451 13.939 1.00 7.46 111 TYR A C 1
ATOM 796 O O . TYR A 1 111 ? 8.118 7.469 13.833 1.00 8.50 111 TYR A O 1
ATOM 805 N N . ARG A 1 112 ? 10.073 6.520 14.399 1.00 7.84 112 ARG A N 1
ATOM 806 C CA . ARG A 1 112 ? 10.628 7.730 15.011 1.00 9.04 112 ARG A CA 1
ATOM 807 C C . ARG A 1 112 ? 10.444 8.955 14.173 1.00 8.47 112 ARG A C 1
ATOM 808 O O . ARG A 1 112 ? 10.113 10.061 14.701 1.00 9.76 112 ARG A O 1
ATOM 816 N N . GLU A 1 113 ? 10.679 8.858 12.877 1.00 8.76 113 GLU A N 1
ATOM 817 C CA . GLU A 1 113 ? 10.695 9.943 11.954 1.00 9.50 113 GLU A CA 1
ATOM 818 C C . GLU A 1 113 ? 9.342 10.390 11.486 1.00 9.69 113 GLU A C 1
ATOM 819 O O . GLU A 1 113 ? 9.205 11.445 10.829 1.00 11.09 113 GLU A O 1
ATOM 825 N N . LEU A 1 114 ? 8.307 9.600 11.803 1.00 8.67 114 LEU A N 1
ATOM 826 C CA . LEU A 1 114 ? 6.953 9.778 11.332 1.00 8.21 114 LEU A CA 1
ATOM 827 C C . LEU A 1 114 ? 6.008 10.254 12.426 1.00 8.06 114 LEU A C 1
ATOM 828 O O . LEU A 1 114 ? 5.951 9.678 13.516 1.00 7.93 114 LEU A O 1
ATOM 833 N N . ARG A 1 115 ? 5.241 11.316 12.178 1.00 8.86 115 ARG A N 1
ATOM 834 C CA . ARG A 1 115 ? 4.219 11.830 13.132 1.00 7.78 115 ARG A CA 1
ATOM 835 C C . ARG A 1 115 ? 4.822 12.029 14.514 1.00 7.87 115 ARG A C 1
ATOM 836 O O . ARG A 1 115 ? 4.251 11.674 15.543 1.00 7.77 115 ARG A O 1
ATOM 844 N N . SER A 1 116 ? 6.022 12.639 14.521 1.00 8.29 116 SER A N 1
ATOM 845 C CA . SER A 1 116 ? 6.671 13.037 15.776 1.00 9.21 116 SER A CA 1
ATOM 846 C C . SER A 1 116 ? 6.995 11.804 16.643 1.00 8.97 116 SER A C 1
ATOM 847 O O . SER A 1 116 ? 7.125 11.927 17.856 1.00 10.99 116 SER A O 1
ATOM 850 N N . GLY A 1 117 ? 7.114 10.628 16.059 1.00 7.85 117 GLY A N 1
ATOM 851 C CA . GLY A 1 117 ? 7.374 9.423 16.797 1.00 9.05 117 GLY A CA 1
ATOM 852 C C . GLY A 1 117 ? 6.239 8.939 17.679 1.00 9.01 117 GLY A C 1
ATOM 853 O O . GLY A 1 117 ? 6.520 8.203 18.625 1.00 13.24 117 GLY A O 1
ATOM 854 N N . THR A 1 118 ? 5.000 9.321 17.347 1.00 8.25 118 THR A N 1
ATOM 855 C CA . THR A 1 118 ? 3.852 8.861 18.118 1.00 7.64 118 THR A CA 1
ATOM 856 C C . THR A 1 118 ? 3.342 7.522 17.560 1.00 6.70 118 THR A C 1
ATOM 857 O O . THR A 1 118 ? 3.733 7.043 16.486 1.00 8.05 118 THR A O 1
ATOM 861 N N . VAL A 1 119 ? 2.475 6.894 18.319 1.00 6.47 119 VAL A N 1
ATOM 862 C CA . VAL A 1 119 ? 1.907 5.559 18.015 1.00 6.85 119 VAL A CA 1
ATOM 863 C C . VAL A 1 119 ? 0.499 5.620 17.463 1.00 6.45 119 VAL A C 1
ATOM 864 O O . VAL A 1 119 ? 0.183 4.968 16.469 1.00 7.23 119 VAL A O 1
ATOM 868 N N . TYR A 1 120 ? -0.380 6.374 18.148 1.00 6.34 120 TYR A N 1
ATOM 869 C CA . TYR A 1 120 ? -1.720 6.622 17.630 1.00 5.92 120 TYR A CA 1
ATOM 870 C C . TYR A 1 120 ? -1.739 7.854 16.740 1.00 5.76 120 TYR A C 1
ATOM 871 O O . TYR A 1 120 ? -1.395 8.955 17.216 1.00 6.98 120 TYR A O 1
ATOM 880 N N . HIS A 1 121 ? -2.177 7.698 15.494 1.00 5.99 121 HIS A N 1
ATOM 881 C CA . HIS A 1 121 ? -2.208 8.797 14.538 1.00 6.16 121 HIS A CA 1
ATOM 882 C C . HIS A 1 121 ? -3.633 9.177 14.169 1.00 6.90 121 HIS A C 1
ATOM 883 O O . HIS A 1 121 ? -4.434 8.330 13.725 1.00 7.16 121 HIS A O 1
ATOM 890 N N . ASP A 1 122 ? -3.983 10.449 14.349 1.00 6.43 122 ASP A N 1
ATOM 891 C CA . ASP A 1 122 ? -5.252 10.924 13.795 1.00 6.06 122 ASP A CA 1
ATOM 892 C C . ASP A 1 122 ? -5.113 11.096 12.317 1.00 6.39 122 ASP A C 1
ATOM 893 O O . ASP A 1 122 ? -4.099 11.647 11.843 1.00 7.70 122 ASP A O 1
ATOM 898 N N . VAL A 1 123 ? -6.115 10.642 11.559 1.00 6.39 123 VAL A N 1
ATOM 899 C CA . VAL A 1 123 ? -6.129 10.803 10.083 1.00 6.31 123 VAL A CA 1
ATOM 900 C C . VAL A 1 123 ? -7.335 11.706 9.749 1.00 6.40 123 VAL A C 1
ATOM 901 O O . VAL A 1 123 ? -8.506 11.276 9.854 1.00 8.17 123 VAL A O 1
ATOM 905 N N . TYR A 1 124 ? -7.051 12.920 9.362 1.00 6.48 124 TYR A N 1
ATOM 906 C CA . TYR A 1 124 ? -8.000 14.003 9.124 1.00 7.52 124 TYR A CA 1
ATOM 907 C C . TYR A 1 124 ? -7.522 14.778 7.890 1.00 7.85 124 TYR A C 1
ATOM 908 O O . TYR A 1 124 ? -6.318 14.826 7.629 1.00 7.64 124 TYR A O 1
ATOM 917 N N . PRO A 1 125 ? -8.413 15.459 7.167 1.00 8.11 125 PRO A N 1
ATOM 918 C CA . PRO A 1 125 ? -7.980 16.277 6.052 1.00 9.44 125 PRO A CA 1
ATOM 919 C C . PRO A 1 125 ? -7.350 17.587 6.555 1.00 8.66 125 PRO A C 1
ATOM 920 O O . PRO A 1 125 ? -7.747 18.194 7.544 1.00 10.54 125 PRO A O 1
ATOM 924 N N . SER A 1 126 ? -6.357 18.044 5.814 1.00 11.03 126 SER A N 1
ATOM 925 C CA . SER A 1 126 ? -5.699 19.325 6.089 1.00 12.20 126 SER A CA 1
ATOM 926 C C . SER A 1 126 ? -5.508 20.118 4.812 1.00 13.88 126 SER A C 1
ATOM 927 O O . SER A 1 126 ? -5.183 19.518 3.781 1.00 15.76 126 SER A O 1
ATOM 930 N N . PRO A 1 127 ? -5.635 21.431 4.776 1.00 14.37 127 PRO A N 1
ATOM 931 C CA . PRO A 1 127 ? -5.404 22.204 3.540 1.00 15.80 127 PRO A CA 1
ATOM 932 C C . PRO A 1 127 ? -3.972 22.092 3.019 1.00 16.70 127 PRO A C 1
ATOM 933 O O . PRO A 1 127 ? -2.997 22.020 3.782 1.00 19.53 127 PRO A O 1
ATOM 937 N N . GLY A 1 128 ? -3.813 22.052 1.693 1.00 21.39 128 GLY A N 1
ATOM 938 C CA . GLY A 1 128 ? -2.455 22.056 1.155 1.00 24.30 128 GLY A CA 1
ATOM 939 C C . GLY A 1 128 ? -1.711 20.746 1.295 1.00 21.84 128 GLY A C 1
ATOM 940 O O . GLY A 1 128 ? -0.484 20.712 1.245 1.00 23.61 128 GLY A O 1
ATOM 941 N N . ALA A 1 129 ? -2.457 19.631 1.445 1.00 17.44 129 ALA A N 1
ATOM 942 C CA . ALA A 1 129 ? -1.812 18.354 1.691 1.00 15.12 129 ALA A CA 1
ATOM 943 C C . ALA A 1 129 ? -0.848 17.916 0.605 1.00 15.77 129 ALA A C 1
ATOM 944 O O . ALA A 1 129 ? -1.108 18.095 -0.607 1.00 17.92 129 ALA A O 1
ATOM 946 N N . HIS A 1 130 ? 0.288 17.274 1.009 1.00 14.26 130 HIS A N 1
ATOM 947 C CA . HIS A 1 130 ? 1.165 16.634 0.033 1.00 14.16 130 HIS A CA 1
ATOM 948 C C . HIS A 1 130 ? 0.462 15.416 -0.582 1.00 15.05 130 HIS A C 1
ATOM 949 O O . HIS A 1 130 ? -0.313 14.724 0.077 1.00 14.19 130 HIS A O 1
ATOM 956 N N . HIS A 1 131 ? 0.736 15.166 -1.872 1.00 15.83 131 HIS A N 1
ATOM 957 C CA . HIS A 1 131 ? -0.077 14.199 -2.633 1.00 14.38 131 HIS A CA 1
ATOM 958 C C . HIS A 1 131 ? 0.014 12.765 -2.125 1.00 13.57 131 HIS A C 1
ATOM 959 O O . HIS A 1 131 ? -0.863 11.950 -2.406 1.00 14.27 131 HIS A O 1
ATOM 966 N N . LEU A 1 132 ? 1.043 12.405 -1.396 1.00 13.81 132 LEU A N 1
ATOM 967 C CA . LEU A 1 132 ? 1.177 11.078 -0.762 1.00 13.30 132 LEU A CA 1
ATOM 968 C C . LEU A 1 132 ? 0.676 11.024 0.675 1.00 13.31 132 LEU A C 1
ATOM 969 O O . LEU A 1 132 ? 0.744 9.955 1.326 1.00 14.59 132 LEU A O 1
ATOM 974 N N . SER A 1 133 ? 0.186 12.121 1.243 1.00 12.86 133 SER A N 1
ATOM 975 C CA . SER A 1 133 ? -0.238 12.172 2.641 1.00 13.04 133 SER A CA 1
ATOM 976 C C . SER A 1 133 ? -1.641 11.653 2.933 1.00 11.26 133 SER A C 1
ATOM 977 O O . SER A 1 133 ? -2.552 11.848 2.119 1.00 12.09 133 SER A O 1
ATOM 980 N N . SER A 1 134 ? -1.859 11.082 4.117 1.00 12.79 134 SER A N 1
ATOM 981 C CA . SER A 1 134 ? -3.156 10.766 4.680 1.00 14.87 134 SER A CA 1
ATOM 982 C C . SER A 1 134 ? -4.079 11.958 4.871 1.00 15.83 134 SER A C 1
ATOM 983 O O . SER A 1 134 ? -5.268 11.871 5.127 1.00 14.24 134 SER A O 1
ATOM 986 N N . GLU A 1 135 ? -3.711 13.176 4.824 1.00 13.51 135 GLU A N 1
ATOM 987 C CA . GLU A 1 135 ? -4.198 14.516 4.901 1.00 12.57 135 GLU A CA 1
ATOM 988 C C . GLU A 1 135 ? -4.901 14.921 3.604 1.00 11.15 135 GLU A C 1
ATOM 989 O O . GLU A 1 135 ? -5.652 15.903 3.616 1.00 11.89 135 GLU A O 1
ATOM 995 N N . THR A 1 136 ? -4.679 14.142 2.529 1.00 11.55 136 THR A N 1
ATOM 996 C CA . THR A 1 136 ? -5.315 14.439 1.276 1.00 10.85 136 THR A CA 1
ATOM 997 C C . THR A 1 136 ? -6.814 14.217 1.407 1.00 10.39 136 THR A C 1
ATOM 998 O O . THR A 1 136 ? -7.356 13.542 2.323 1.00 10.27 136 THR A O 1
ATOM 1002 N N . SER A 1 137 ? -7.550 14.822 0.457 1.00 11.53 137 SER A N 1
ATOM 1003 C CA . SER A 1 137 ? -9.008 14.765 0.410 1.00 10.79 137 SER A CA 1
ATOM 1004 C C . SER A 1 137 ? -9.477 14.802 -1.030 1.00 11.23 137 SER A C 1
ATOM 1005 O O . SER A 1 137 ? -9.914 13.789 -1.564 1.00 11.40 137 SER A O 1
ATOM 1008 N N . GLU A 1 138 ? -9.312 15.933 -1.713 1.00 12.86 138 GLU A N 1
ATOM 1009 C CA . GLU A 1 138 ? -9.833 16.058 -3.057 1.00 14.13 138 GLU A CA 1
ATOM 1010 C C . GLU A 1 138 ? -9.031 15.321 -4.121 1.00 13.89 138 GLU A C 1
ATOM 1011 O O . GLU A 1 138 ? -9.554 1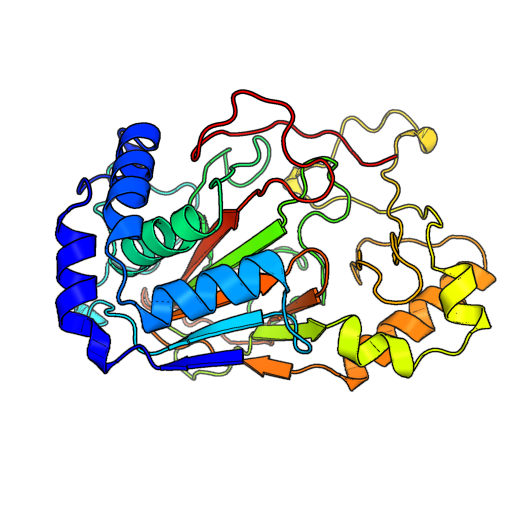5.055 -5.199 1.00 16.23 138 GLU A O 1
ATOM 1017 N N . THR A 1 139 ? -7.806 14.939 -3.830 1.00 14.75 139 THR A N 1
ATOM 1018 C CA . THR A 1 139 ? -7.072 14.088 -4.733 1.00 14.38 139 THR A CA 1
ATOM 1019 C C . THR A 1 139 ? -6.968 12.674 -4.174 1.00 12.73 139 THR A C 1
ATOM 1020 O O . THR A 1 139 ? -6.779 12.507 -2.948 1.00 13.98 139 THR A O 1
ATOM 1024 N N . LEU A 1 140 ? -7.115 11.721 -5.126 1.00 12.80 140 LEU A N 1
ATOM 1025 C CA . LEU A 1 140 ? -6.988 10.305 -4.832 1.00 10.97 140 LEU A CA 1
ATOM 1026 C C . LEU A 1 140 ? -5.666 9.992 -4.102 1.00 10.11 140 LEU A C 1
ATOM 1027 O O . LEU A 1 140 ? -4.600 10.382 -4.637 1.00 11.65 140 LEU A O 1
ATOM 1032 N N . LEU A 1 141 ? -5.688 9.3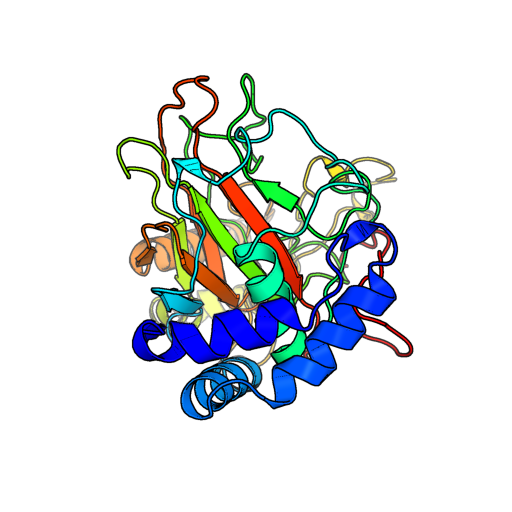10 -2.988 1.00 9.42 141 LEU A N 1
ATOM 1033 C CA . LEU A 1 141 ? -4.484 8.782 -2.365 1.00 8.88 141 LEU A CA 1
ATOM 1034 C C . LEU A 1 141 ? -4.229 7.412 -2.998 1.00 8.91 141 LEU A C 1
ATOM 1035 O O . LEU A 1 141 ? -4.988 6.473 -2.745 1.00 9.52 141 LEU A O 1
ATOM 1040 N N . GLU A 1 142 ? -3.199 7.316 -3.840 1.00 10.93 142 GLU A N 1
ATOM 1041 C CA . GLU A 1 142 ? -2.945 6.189 -4.690 1.00 10.19 142 GLU A CA 1
ATOM 1042 C C . GLU A 1 142 ? -2.518 4.962 -3.833 1.00 9.87 142 GLU A C 1
ATOM 1043 O O . GLU A 1 142 ? -1.990 5.045 -2.729 1.00 10.32 142 GLU A O 1
ATOM 1049 N N . PHE A 1 143 ? -2.711 3.808 -4.492 1.00 10.06 143 PHE A N 1
ATOM 1050 C CA . PHE A 1 143 ? -2.353 2.548 -3.874 1.00 9.65 143 PHE A CA 1
ATOM 1051 C C . PHE A 1 143 ? -0.931 2.485 -3.336 1.00 9.61 143 PHE A C 1
ATOM 1052 O O . PHE A 1 143 ? 0.035 2.759 -4.050 1.00 11.15 143 PHE A O 1
ATOM 1060 N N . HIS A 1 144 ? -0.815 2.045 -2.099 1.00 9.76 144 HIS A N 1
ATOM 1061 C CA . HIS A 1 144 ? 0.442 1.797 -1.445 1.00 9.63 144 HIS A CA 1
ATOM 1062 C C . HIS A 1 144 ? 0.284 0.660 -0.445 1.00 9.25 144 HIS A C 1
ATOM 1063 O O . HIS A 1 144 ? -0.683 0.591 0.305 1.00 8.93 144 HIS A O 1
ATOM 1070 N N . THR A 1 145 ? 1.312 -0.171 -0.348 1.00 8.54 145 THR A N 1
ATOM 1071 C CA . THR A 1 145 ? 1.676 -0.954 0.817 1.00 7.63 145 THR A CA 1
ATOM 1072 C C . THR A 1 145 ? 2.286 0.025 1.820 1.00 9.27 145 THR A C 1
ATOM 1073 O O . THR A 1 145 ? 3.074 0.824 1.352 1.00 15.99 145 THR A O 1
ATOM 1077 N N . GLU A 1 146 ? 1.962 0.025 3.081 1.00 7.66 146 GLU A N 1
ATOM 1078 C CA . GLU A 1 146 ? 2.513 1.015 4.006 1.00 7.32 146 GLU A CA 1
ATOM 1079 C C . GLU A 1 146 ? 3.972 0.709 4.318 1.00 7.47 146 GLU A C 1
ATOM 1080 O O . GLU A 1 146 ? 4.300 -0.387 4.804 1.00 7.35 146 GLU A O 1
ATOM 1086 N N . MET A 1 147 ? 4.841 1.689 4.035 1.00 8.14 147 MET A N 1
ATOM 1087 C CA . MET A 1 147 ? 6.290 1.533 4.433 1.00 7.94 147 MET A CA 1
ATOM 1088 C C . MET A 1 147 ? 6.914 0.282 3.837 1.00 7.82 147 MET A C 1
ATOM 1089 O O . MET A 1 147 ? 7.665 -0.395 4.534 1.00 8.31 147 MET A O 1
ATOM 1094 N N . ALA A 1 148 ? 6.642 -0.035 2.551 1.00 8.65 148 ALA A N 1
ATOM 1095 C CA . ALA A 1 148 ? 7.154 -1.229 1.919 1.00 9.12 148 ALA A CA 1
ATOM 1096 C C . ALA A 1 148 ? 8.673 -1.288 1.936 1.00 9.26 148 ALA A C 1
ATOM 1097 O O . ALA A 1 148 ? 9.277 -2.381 1.913 1.00 9.45 148 ALA A O 1
ATOM 1099 N N . TYR A 1 149 ? 9.316 -0.104 1.983 1.00 9.20 149 TYR A N 1
ATOM 1100 C CA . TYR A 1 149 ? 10.738 0.138 1.882 1.00 9.71 149 TYR A CA 1
ATOM 1101 C C . TYR A 1 149 ? 11.487 0.040 3.227 1.00 9.26 149 TYR A C 1
ATOM 1102 O O . TYR A 1 149 ? 12.694 0.219 3.277 1.00 10.16 149 TYR A O 1
ATOM 1111 N N . HIS A 1 150 ? 10.725 -0.137 4.322 1.00 7.97 150 HIS A N 1
ATOM 1112 C CA . HIS A 1 150 ? 11.280 -0.101 5.666 1.00 8.65 150 HIS A CA 1
ATOM 1113 C C . HIS A 1 150 ? 11.559 -1.496 6.165 1.00 8.72 150 HIS A C 1
ATOM 1114 O O . HIS A 1 150 ? 10.657 -2.371 6.105 1.00 8.75 150 HIS A O 1
ATOM 1121 N N . ARG A 1 151 ? 12.746 -1.803 6.674 1.00 9.59 151 ARG A N 1
ATOM 1122 C CA . ARG A 1 151 ? 13.014 -3.133 7.196 1.00 8.99 151 ARG A CA 1
ATOM 1123 C C . ARG A 1 151 ? 12.044 -3.562 8.265 1.00 8.76 151 ARG A C 1
ATOM 1124 O O . ARG A 1 151 ? 11.732 -4.757 8.444 1.00 10.23 151 ARG A O 1
ATOM 1132 N N . LEU A 1 152 ? 11.535 -2.739 9.126 1.00 8.62 152 LEU A N 1
ATOM 1133 C CA . LEU A 1 152 ? 10.589 -2.877 10.213 1.00 8.08 152 LEU A CA 1
ATOM 1134 C C . LEU A 1 152 ? 9.147 -2.509 9.824 1.00 7.08 152 LEU A C 1
ATOM 1135 O O . LEU A 1 152 ? 8.325 -2.252 10.715 1.00 7.54 152 LEU A O 1
ATOM 1140 N N . GLN A 1 153 ? 8.833 -2.589 8.529 1.00 7.32 153 GLN A N 1
ATOM 1141 C CA . GLN A 1 153 ? 7.472 -2.516 8.013 1.00 7.11 153 GLN A CA 1
ATOM 1142 C C . GLN A 1 153 ? 6.529 -3.351 8.833 1.00 7.07 153 GLN A C 1
ATOM 1143 O O . GLN A 1 153 ? 6.834 -4.507 9.149 1.00 7.06 153 GLN A O 1
ATOM 1149 N N . PRO A 1 154 ? 5.375 -2.789 9.190 1.00 6.69 154 PRO A N 1
ATOM 1150 C CA . PRO A 1 154 ? 4.431 -3.545 10.051 1.00 6.66 154 PRO A CA 1
ATOM 1151 C C . PRO A 1 154 ? 3.574 -4.530 9.266 1.00 5.83 154 PRO A C 1
ATOM 1152 O O . PRO A 1 154 ? 3.165 -4.281 8.147 1.00 6.87 154 PRO A O 1
ATOM 1156 N N . ASN A 1 155 ? 3.210 -5.646 9.900 1.00 5.99 155 ASN A N 1
ATOM 1157 C CA . ASN A 1 155 ? 2.324 -6.622 9.299 1.00 6.00 155 ASN A CA 1
ATOM 1158 C C . ASN A 1 155 ? 0.897 -6.049 9.061 1.00 5.30 155 ASN A C 1
ATOM 1159 O O . ASN A 1 155 ? 0.260 -6.442 8.086 1.00 5.83 155 ASN A O 1
ATOM 1164 N N . TYR A 1 156 ? 0.393 -5.201 9.974 1.00 5.85 156 TYR A N 1
ATOM 1165 C CA . TYR A 1 156 ? -0.963 -4.665 9.822 1.00 5.63 156 TYR A CA 1
ATOM 1166 C C . TYR A 1 156 ? -0.983 -3.146 9.949 1.00 5.77 156 TYR A C 1
ATOM 1167 O O . TYR A 1 156 ? -0.258 -2.545 10.768 1.00 6.40 156 TYR A O 1
ATOM 1176 N N . VAL A 1 157 ? -1.852 -2.561 9.128 1.00 5.61 157 VAL A N 1
ATOM 1177 C CA . VAL A 1 157 ? -2.346 -1.178 9.320 1.00 5.88 157 VAL A CA 1
ATOM 1178 C C . VAL A 1 157 ? -3.766 -1.317 9.845 1.00 5.07 157 VAL A C 1
ATOM 1179 O O . VAL A 1 157 ? -4.565 -2.009 9.179 1.00 6.62 157 VAL A O 1
ATOM 1183 N N . MET A 1 158 ? -4.114 -0.669 10.948 1.00 5.57 158 MET A N 1
ATOM 1184 C CA . MET A 1 158 ? -5.459 -0.639 11.455 1.00 5.62 158 MET A CA 1
ATOM 1185 C C . MET A 1 158 ? -6.009 0.779 11.413 1.00 5.70 158 MET A C 1
ATOM 1186 O O . MET A 1 158 ? -5.335 1.716 11.833 1.00 6.49 158 MET A O 1
ATOM 1191 N N . LEU A 1 159 ? -7.235 0.917 10.887 1.00 5.53 159 LEU A N 1
ATOM 1192 C CA . LEU A 1 159 ? -7.906 2.195 10.715 1.00 6.44 159 LEU A CA 1
ATOM 1193 C C . LEU A 1 159 ? -9.270 2.096 11.392 1.00 5.55 159 LEU A C 1
ATOM 1194 O O . LEU A 1 159 ? -10.138 1.330 10.982 1.00 7.01 159 LEU A O 1
ATOM 1199 N N . ALA A 1 160 ? -9.491 2.917 12.415 1.00 6.21 160 ALA A N 1
ATOM 1200 C CA . ALA A 1 160 ? -10.750 2.989 13.172 1.00 5.66 160 ALA A CA 1
ATOM 1201 C C . ALA A 1 160 ? -11.444 4.310 12.907 1.00 6.31 160 ALA A C 1
ATOM 1202 O O . ALA A 1 160 ? -10.819 5.351 12.991 1.00 7.58 160 ALA A O 1
ATOM 1204 N N . CYS A 1 161 ? -12.747 4.257 12.604 1.00 6.13 161 CYS A N 1
ATOM 1205 C CA . CYS A 1 161 ? -13.456 5.469 12.256 1.00 6.08 161 CYS A CA 1
ATOM 1206 C C . CYS A 1 161 ? -14.270 6.046 13.376 1.00 6.04 161 CYS A C 1
ATOM 1207 O O . CYS A 1 161 ? -15.178 5.413 13.904 1.00 6.81 161 CYS A O 1
ATOM 1210 N N . SER A 1 162 ? -13.960 7.312 13.783 1.00 6.13 162 SER A N 1
ATOM 1211 C CA . SER A 1 162 ? -14.793 8.092 14.648 1.00 5.85 162 SER A CA 1
ATOM 1212 C C . SER A 1 162 ? -15.785 8.956 13.880 1.00 6.40 162 SER A C 1
ATOM 1213 O O . SER A 1 162 ? -16.947 9.059 14.311 1.00 7.97 162 SER A O 1
ATOM 1216 N N . ARG A 1 163 ? -15.358 9.620 12.834 1.00 6.11 163 ARG A N 1
ATOM 1217 C CA . ARG A 1 163 ? -16.229 10.323 11.913 1.00 6.99 163 ARG A CA 1
ATOM 1218 C C . ARG A 1 163 ? -15.932 9.928 10.494 1.00 6.79 163 ARG A C 1
ATOM 1219 O O . ARG A 1 163 ? -14.756 9.907 10.083 1.00 7.41 163 ARG A O 1
ATOM 1227 N N . ALA A 1 164 ? -16.985 9.702 9.690 1.00 6.93 164 ALA A N 1
ATOM 1228 C CA . ALA A 1 164 ? -16.840 9.645 8.239 1.00 7.40 164 ALA A CA 1
ATOM 1229 C C . ALA A 1 164 ? -16.872 11.080 7.693 1.00 7.72 164 ALA A C 1
ATOM 1230 O O . ALA A 1 164 ? -17.205 12.009 8.441 1.00 8.61 164 ALA A O 1
ATOM 1232 N N . ASP A 1 165 ? -16.503 11.286 6.450 1.00 7.34 165 ASP A N 1
ATOM 1233 C CA . ASP A 1 165 ? -16.747 12.576 5.797 1.00 7.38 165 ASP A CA 1
ATOM 1234 C C . ASP A 1 165 ? -18.246 12.809 5.637 1.00 8.10 165 ASP A C 1
ATOM 1235 O O . ASP A 1 165 ? -19.049 11.855 5.534 1.00 8.81 165 ASP A O 1
ATOM 1240 N N . HIS A 1 166 ? -18.664 14.087 5.610 1.00 9.08 166 HIS A N 1
ATOM 1241 C CA . HIS A 1 166 ? -20.077 14.467 5.639 1.00 9.60 166 HIS A CA 1
ATOM 1242 C C . HIS A 1 166 ? -20.955 13.746 4.621 1.00 9.70 166 HIS A C 1
ATOM 1243 O O . HIS A 1 166 ? -22.039 13.279 4.995 1.00 11.91 166 HIS A O 1
ATOM 1250 N N . GLU A 1 167 ? -20.506 13.644 3.384 1.00 9.54 167 GLU A N 1
ATOM 1251 C CA . GLU A 1 167 ? -21.304 13.018 2.340 1.00 9.84 167 GLU A CA 1
ATOM 1252 C C . GLU A 1 167 ? -21.034 11.542 2.144 1.00 8.33 167 GLU A C 1
ATOM 1253 O O . GLU A 1 167 ? -21.597 10.911 1.232 1.00 10.02 167 GLU A O 1
ATOM 1259 N N . ARG A 1 168 ? -20.145 11.001 2.975 1.00 9.20 168 ARG A N 1
ATOM 1260 C CA . ARG A 1 168 ? -19.812 9.552 2.944 1.00 10.25 168 ARG A CA 1
ATOM 1261 C C . ARG A 1 168 ? -19.361 9.132 1.524 1.00 9.17 168 ARG A C 1
ATOM 1262 O O . ARG A 1 168 ? -19.790 8.104 0.954 1.00 9.76 168 ARG A O 1
ATOM 1270 N N . THR A 1 169 ? -18.483 9.946 0.952 1.00 8.44 169 THR A N 1
ATOM 1271 C CA . THR A 1 169 ? -17.953 9.683 -0.386 1.00 9.18 169 THR A CA 1
ATOM 1272 C C . THR A 1 169 ? -16.585 9.098 -0.400 1.00 8.04 169 THR A C 1
ATOM 1273 O O . THR A 1 169 ? -16.130 8.488 -1.409 1.00 9.26 169 THR A O 1
ATOM 1277 N N . ALA A 1 170 ? -15.792 9.225 0.664 1.00 7.76 170 ALA A N 1
ATOM 1278 C CA . ALA A 1 170 ? -14.439 8.671 0.722 1.00 7.28 170 ALA A CA 1
ATOM 1279 C C . ALA A 1 170 ? -14.483 7.155 0.942 1.00 7.09 170 ALA A C 1
ATOM 1280 O O . ALA A 1 170 ? -14.941 6.718 1.994 1.00 7.52 170 ALA A O 1
ATOM 1282 N N . ALA A 1 171 ? -14.010 6.401 -0.036 1.00 6.65 171 ALA A N 1
ATOM 1283 C CA . ALA A 1 171 ? -13.914 4.964 0.055 1.00 7.00 171 ALA A CA 1
ATOM 1284 C C . ALA A 1 171 ? -12.458 4.575 0.267 1.00 6.47 171 ALA A C 1
ATOM 1285 O O . ALA A 1 171 ? -11.568 5.121 -0.402 1.00 7.36 171 ALA A O 1
ATOM 1287 N N . THR A 1 172 ? -12.253 3.625 1.153 1.00 6.42 172 THR A N 1
ATOM 1288 C CA . THR A 1 172 ? -10.947 3.021 1.398 1.00 6.45 172 THR A CA 1
ATOM 1289 C C . THR A 1 172 ? -10.853 1.798 0.457 1.00 6.53 172 THR A C 1
ATOM 1290 O O . THR A 1 172 ? -11.705 0.907 0.530 1.00 8.71 172 THR A O 1
ATOM 1294 N N . LEU A 1 173 ? -9.873 1.768 -0.432 1.00 6.34 173 LEU A N 1
ATOM 1295 C CA . LEU A 1 173 ? -9.748 0.701 -1.408 1.00 6.65 173 LEU A CA 1
ATOM 1296 C C . LEU A 1 173 ? -8.643 -0.265 -0.960 1.00 6.43 173 LEU A C 1
ATOM 1297 O O . LEU A 1 173 ? -7.629 0.184 -0.427 1.00 7.37 173 LEU A O 1
ATOM 1302 N N . VAL A 1 174 ? -8.878 -1.552 -1.161 1.00 6.45 174 VAL A N 1
ATOM 1303 C CA . VAL A 1 174 ? -7.901 -2.585 -0.855 1.00 6.88 174 VAL A CA 1
ATOM 1304 C C . VAL A 1 174 ? -7.768 -3.500 -2.060 1.00 7.48 174 VAL A C 1
ATOM 1305 O O . VAL A 1 174 ? -8.762 -3.811 -2.747 1.00 11.52 174 VAL A O 1
ATOM 1309 N N . ALA A 1 175 ? -6.559 -3.918 -2.383 1.00 6.77 175 ALA A N 1
ATOM 1310 C CA . ALA A 1 175 ? -6.302 -4.894 -3.475 1.00 6.77 175 ALA A CA 1
ATOM 1311 C C . ALA A 1 175 ? -5.345 -5.946 -2.899 1.00 6.68 175 ALA A C 1
ATOM 1312 O O . ALA A 1 175 ? -4.281 -5.641 -2.366 1.00 7.61 175 ALA A O 1
ATOM 1314 N N . SER A 1 176 ? -5.792 -7.196 -2.960 1.00 7.74 176 SER A N 1
ATOM 1315 C CA . SER A 1 176 ? -5.115 -8.355 -2.375 1.00 7.67 176 SER A CA 1
ATOM 1316 C C . SER A 1 176 ? -4.288 -9.137 -3.374 1.00 7.30 176 SER A C 1
ATOM 1317 O O . SER A 1 176 ? -4.792 -9.515 -4.444 1.00 7.82 176 SER A O 1
ATOM 1320 N N . VAL A 1 177 ? -3.034 -9.457 -3.017 1.00 7.02 177 VAL A N 1
ATOM 1321 C CA . VAL A 1 177 ? -2.198 -10.285 -3.916 1.00 7.12 177 VAL A CA 1
ATOM 1322 C C . VAL A 1 177 ? -2.816 -11.654 -4.154 1.00 7.13 177 VAL A C 1
ATOM 1323 O O . VAL A 1 177 ? -2.578 -12.212 -5.220 1.00 8.19 177 VAL A O 1
ATOM 1327 N N . ARG A 1 178 ? -3.615 -12.198 -3.226 1.00 7.08 178 ARG A N 1
ATOM 1328 C CA . ARG A 1 178 ? -4.174 -13.541 -3.451 1.00 7.36 178 ARG A CA 1
ATOM 1329 C C . ARG A 1 178 ? -5.234 -13.517 -4.527 1.00 7.94 178 ARG A C 1
ATOM 1330 O O . ARG A 1 178 ? -5.485 -14.544 -5.167 1.00 10.20 178 ARG A O 1
ATOM 1338 N N . LYS A 1 179 ? -5.891 -12.386 -4.770 1.00 7.94 179 LYS A N 1
ATOM 1339 C CA . LYS A 1 179 ? -6.812 -12.228 -5.899 1.00 8.77 179 LYS A CA 1
ATOM 1340 C C . LYS A 1 179 ? -6.113 -11.766 -7.153 1.00 9.24 179 LYS A C 1
ATOM 1341 O O . LYS A 1 179 ? -6.528 -12.178 -8.287 1.00 10.83 179 LYS A O 1
ATOM 1347 N N . ALA A 1 180 ? -5.056 -10.966 -7.068 1.00 8.80 180 ALA A N 1
ATOM 1348 C CA . ALA A 1 180 ? -4.366 -10.479 -8.270 1.00 9.28 180 ALA A CA 1
ATOM 1349 C C . ALA A 1 180 ? -3.471 -11.510 -8.926 1.00 10.09 180 ALA A C 1
ATOM 1350 O O . ALA A 1 180 ? -3.311 -11.550 -10.167 1.00 10.91 180 ALA A O 1
ATOM 1352 N N . LEU A 1 181 ? -2.784 -12.341 -8.131 1.00 10.68 181 LEU A N 1
ATOM 1353 C CA . LEU A 1 181 ? -1.756 -13.245 -8.656 1.00 11.55 181 LEU A CA 1
ATOM 1354 C C . LEU A 1 181 ? -2.242 -14.125 -9.779 1.00 11.14 181 LEU A C 1
ATOM 1355 O O . LEU A 1 181 ? -1.521 -14.258 -10.783 1.00 12.26 181 LEU A O 1
ATOM 1360 N N . PRO A 1 182 ? -3.394 -14.761 -9.680 1.00 11.85 182 PRO A N 1
ATOM 1361 C CA . PRO A 1 182 ? -3.848 -15.671 -10.746 1.00 14.07 182 PRO A CA 1
ATOM 1362 C C . PRO A 1 182 ? -4.081 -14.957 -12.054 1.00 13.53 182 PRO A C 1
ATOM 1363 O O . PRO A 1 182 ? -4.100 -15.638 -13.094 1.00 16.20 182 PRO A O 1
ATOM 1367 N N . LEU A 1 183 ? -4.215 -13.659 -12.053 1.00 12.57 183 LEU A N 1
ATOM 1368 C CA . LEU A 1 183 ? -4.362 -12.888 -13.273 1.00 12.72 183 LEU A CA 1
ATOM 1369 C C . LEU A 1 183 ? -3.061 -12.627 -14.019 1.00 14.03 183 LEU A C 1
ATOM 1370 O O . LEU A 1 183 ? -3.057 -12.149 -15.188 1.00 15.67 183 LEU A O 1
ATOM 1375 N N . LEU A 1 184 ? -1.928 -12.879 -13.358 1.00 13.76 184 LEU A N 1
ATOM 1376 C CA . LEU A 1 184 ? -0.613 -12.678 -13.931 1.00 13.08 184 LEU A CA 1
ATOM 1377 C C . LEU A 1 184 ? -0.113 -13.928 -14.621 1.00 14.95 184 LEU A C 1
ATOM 1378 O O . LEU A 1 184 ? -0.368 -15.052 -14.132 1.00 17.22 184 LEU A O 1
ATOM 1383 N N . ASP A 1 185 ? 0.646 -13.774 -15.704 1.00 14.91 185 ASP A N 1
ATOM 1384 C CA . ASP A 1 185 ? 1.150 -15.020 -16.342 1.00 16.99 185 ASP A CA 1
ATOM 1385 C C . ASP A 1 185 ? 2.426 -15.429 -15.632 1.00 16.05 185 ASP A C 1
ATOM 1386 O O . ASP A 1 185 ? 3.009 -14.766 -14.772 1.00 15.14 185 ASP A O 1
ATOM 1391 N N . GLU A 1 186 ? 2.883 -16.610 -15.988 1.00 19.61 186 GLU A N 1
ATOM 1392 C CA . GLU A 1 186 ? 4.003 -17.208 -15.265 1.00 19.46 186 GLU A CA 1
ATOM 1393 C C . GLU A 1 186 ? 5.275 -16.400 -15.459 1.00 18.19 186 GLU A C 1
ATOM 1394 O O . GLU A 1 186 ? 6.059 -16.243 -14.516 1.00 17.95 186 GLU A O 1
ATOM 1400 N N . ARG A 1 187 ? 5.509 -15.862 -16.647 1.00 18.69 187 ARG A N 1
ATOM 1401 C CA . ARG A 1 187 ? 6.743 -15.096 -16.851 1.00 18.16 187 ARG A CA 1
ATOM 1402 C C . ARG A 1 187 ? 6.781 -13.836 -16.000 1.00 16.94 187 ARG A C 1
ATOM 1403 O O . ARG A 1 187 ? 7.794 -13.506 -15.400 1.00 15.72 187 ARG A O 1
ATOM 1411 N N . THR A 1 188 ? 5.626 -13.166 -15.871 1.00 15.32 188 THR A N 1
ATOM 1412 C CA . THR A 1 188 ? 5.531 -11.976 -15.034 1.00 12.87 188 THR A CA 1
ATOM 1413 C C . THR A 1 188 ? 5.755 -12.335 -13.564 1.00 13.13 188 THR A C 1
ATOM 1414 O O . THR A 1 188 ? 6.490 -11.621 -12.848 1.00 12.65 188 THR A O 1
ATOM 1418 N N . ARG A 1 189 ? 5.098 -13.391 -13.074 1.00 12.56 189 ARG A N 1
ATOM 1419 C CA . ARG A 1 189 ? 5.299 -13.834 -11.690 1.00 13.06 189 ARG A CA 1
ATOM 1420 C C . ARG A 1 189 ? 6.758 -14.138 -11.401 1.00 13.81 189 ARG A C 1
ATOM 1421 O O . ARG A 1 189 ? 7.321 -13.734 -10.341 1.00 15.53 189 ARG A O 1
ATOM 1429 N N . ALA A 1 190 ? 7.425 -14.833 -12.319 1.00 15.51 190 ALA A N 1
ATOM 1430 C CA . ALA A 1 190 ? 8.809 -15.174 -12.025 1.00 17.11 190 ALA A CA 1
ATOM 1431 C C . ALA A 1 190 ? 9.731 -13.969 -12.047 1.00 15.62 190 ALA A C 1
ATOM 1432 O O . ALA A 1 190 ? 10.747 -13.903 -11.302 1.00 18.01 190 ALA A O 1
ATOM 1434 N N . ARG A 1 191 ? 9.440 -12.989 -12.922 1.00 13.60 191 ARG A N 1
ATOM 1435 C CA . ARG A 1 191 ? 10.275 -11.772 -12.951 1.00 14.42 191 ARG A CA 1
ATOM 1436 C C . ARG A 1 191 ? 10.156 -10.980 -11.654 1.00 14.10 191 ARG A C 1
ATOM 1437 O O . ARG A 1 191 ? 11.145 -10.435 -11.199 1.00 15.02 191 ARG A O 1
ATOM 1445 N N . LEU A 1 192 ? 8.921 -10.933 -11.100 1.00 11.99 192 LEU A N 1
ATOM 1446 C CA . LEU A 1 192 ? 8.691 -10.164 -9.894 1.00 12.55 192 LEU A CA 1
ATOM 1447 C C . LEU A 1 192 ? 9.209 -10.826 -8.614 1.00 12.13 192 LEU A C 1
ATOM 1448 O O . LEU A 1 192 ? 9.684 -10.149 -7.681 1.00 12.16 192 LEU A O 1
ATOM 1453 N N . LEU A 1 193 ? 9.097 -12.136 -8.577 1.00 11.62 193 LEU A N 1
ATOM 1454 C CA . LEU A 1 193 ? 9.354 -12.886 -7.352 1.00 12.01 193 LEU A CA 1
ATOM 1455 C C . LEU A 1 193 ? 10.781 -12.773 -6.859 1.00 12.08 193 LEU A C 1
ATOM 1456 O O . LEU A 1 193 ? 11.664 -13.225 -7.578 1.00 15.92 193 LEU A O 1
ATOM 1461 N N . ASP A 1 194 ? 10.951 -12.202 -5.664 1.00 13.67 194 ASP A N 1
ATOM 1462 C CA . ASP A 1 194 ? 12.228 -12.043 -5.006 1.00 14.76 194 ASP A CA 1
ATOM 1463 C C . ASP A 1 194 ? 13.169 -11.097 -5.729 1.00 15.22 194 ASP A C 1
ATOM 1464 O O . ASP A 1 194 ? 14.357 -11.037 -5.380 1.00 19.08 194 ASP A O 1
ATOM 1469 N N . ARG A 1 195 ? 12.689 -10.281 -6.656 1.00 14.33 195 ARG A N 1
ATOM 1470 C CA . ARG A 1 195 ? 13.553 -9.359 -7.390 1.00 14.15 195 ARG A CA 1
ATOM 1471 C C . ARG A 1 195 ? 13.545 -7.961 -6.798 1.00 15.19 195 ARG A C 1
ATOM 1472 O O . ARG A 1 195 ? 12.500 -7.264 -6.763 1.00 16.23 195 ARG A O 1
ATOM 1480 N N . ARG A 1 196 ? 14.709 -7.528 -6.313 1.00 14.81 196 ARG A N 1
ATOM 1481 C CA . ARG A 1 196 ? 14.859 -6.193 -5.731 1.00 13.86 196 ARG A CA 1
ATOM 1482 C C . ARG A 1 196 ? 14.763 -5.097 -6.769 1.00 12.53 196 ARG A C 1
ATOM 1483 O O . ARG A 1 196 ? 15.395 -5.177 -7.826 1.00 15.46 196 ARG A O 1
ATOM 1491 N N . MET A 1 197 ? 13.986 -4.083 -6.452 1.00 13.44 197 MET A N 1
ATOM 1492 C CA . MET A 1 197 ? 13.812 -2.929 -7.322 1.00 15.14 197 MET A CA 1
ATOM 1493 C C . MET A 1 197 ? 13.916 -1.648 -6.477 1.00 13.28 197 MET A C 1
ATOM 1494 O O . MET A 1 197 ? 13.492 -1.637 -5.327 1.00 13.90 197 MET A O 1
ATOM 1499 N N . PRO A 1 198 ? 14.460 -0.571 -7.045 1.00 14.52 198 PRO A N 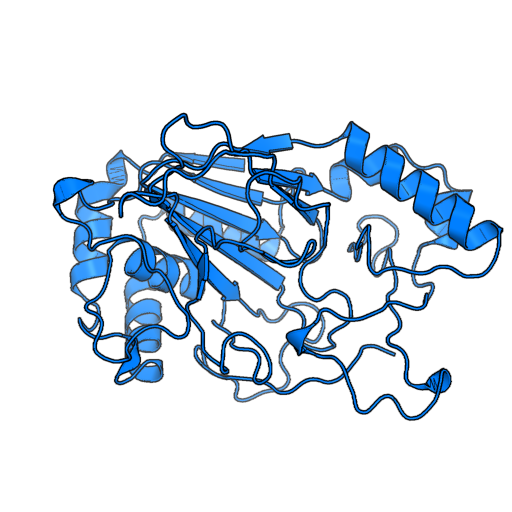1
ATOM 1500 C CA . PRO A 1 198 ? 14.566 0.675 -6.329 1.00 13.67 198 PRO A CA 1
ATOM 1501 C C . PRO A 1 198 ? 13.226 1.232 -5.893 1.00 13.32 198 PRO A C 1
ATOM 1502 O O . PRO A 1 198 ? 12.243 1.114 -6.639 1.00 13.93 198 PRO A O 1
ATOM 1506 N N . CYS A 1 199 ? 13.214 1.778 -4.683 1.00 13.77 199 CYS A N 1
ATOM 1507 C CA . CYS A 1 199 ? 11.963 2.317 -4.158 1.00 12.94 199 CYS A CA 1
ATOM 1508 C C . CYS A 1 199 ? 12.297 3.603 -3.373 1.00 13.70 199 CYS A C 1
ATOM 1509 O O . CYS A 1 199 ? 13.107 3.584 -2.433 1.00 15.61 199 CYS A O 1
ATOM 1512 N N . CYS A 1 200 ? 11.658 4.704 -3.747 1.00 13.81 200 CYS A N 1
ATOM 1513 C CA . CYS A 1 200 ? 11.755 5.936 -2.947 1.00 13.68 200 CYS A CA 1
ATOM 1514 C C . CYS A 1 200 ? 11.039 5.759 -1.641 1.00 12.00 200 CYS A C 1
ATOM 1515 O O . CYS A 1 200 ? 10.285 4.814 -1.427 1.00 12.94 200 CYS A O 1
ATOM 1518 N N . VAL A 1 201 ? 11.268 6.666 -0.709 1.00 12.83 201 VAL A N 1
ATOM 1519 C CA . VAL A 1 201 ? 10.648 6.632 0.619 1.00 12.04 201 VAL A CA 1
ATOM 1520 C C . VAL A 1 201 ? 9.630 7.740 0.794 1.00 11.70 201 VAL A C 1
ATOM 1521 O O . VAL A 1 201 ? 9.639 8.709 0.053 1.00 14.33 201 VAL A O 1
ATOM 1525 N N . ASP A 1 202 ? 8.743 7.653 1.750 1.00 10.86 202 ASP A N 1
ATOM 1526 C CA . ASP A 1 202 ? 7.794 8.693 2.087 1.00 11.55 202 ASP A CA 1
ATOM 1527 C C . ASP A 1 202 ? 8.518 9.893 2.690 1.00 11.47 202 ASP A C 1
ATOM 1528 O O . ASP A 1 202 ? 9.654 9.780 3.208 1.00 12.00 202 ASP A O 1
ATOM 1533 N N . VAL A 1 203 ? 7.869 11.048 2.631 1.00 12.99 203 VAL A N 1
ATOM 1534 C CA . VAL A 1 203 ? 8.452 12.325 3.081 1.00 13.01 203 VAL A CA 1
ATOM 1535 C C . VAL A 1 203 ? 9.148 12.234 4.427 1.00 12.26 203 VAL A C 1
ATOM 1536 O O . VAL A 1 203 ? 10.284 12.712 4.604 1.00 13.51 203 VAL A O 1
ATOM 1540 N N . ALA A 1 204 ? 8.488 11.610 5.418 1.00 12.22 204 ALA A N 1
ATOM 1541 C CA . ALA A 1 204 ? 9.041 11.555 6.752 1.00 12.43 204 ALA A CA 1
ATOM 1542 C C . ALA A 1 204 ? 10.424 10.933 6.835 1.00 11.24 204 ALA A C 1
ATOM 1543 O O . ALA A 1 204 ? 11.187 11.276 7.762 1.00 13.34 204 ALA A O 1
ATOM 1545 N N . PHE A 1 205 ? 10.763 10.030 5.919 1.00 11.76 205 PHE A N 1
ATOM 1546 C CA . PHE A 1 205 ? 11.988 9.229 5.949 1.00 11.49 205 PHE A CA 1
ATOM 1547 C C . PHE A 1 205 ? 13.075 9.732 5.039 1.00 14.42 205 PHE A C 1
ATOM 1548 O O . PHE A 1 205 ? 14.128 9.113 4.912 1.00 15.54 205 PHE A O 1
ATOM 1556 N N . ARG A 1 206 ? 12.880 10.896 4.405 1.00 14.31 206 ARG A N 1
ATOM 1557 C CA . ARG A 1 206 ? 13.835 11.406 3.459 1.00 16.65 206 ARG A CA 1
ATOM 1558 C C . ARG A 1 206 ? 15.067 11.953 4.184 1.00 20.05 206 ARG A C 1
ATOM 1559 O O . ARG A 1 206 ? 15.015 12.254 5.367 1.00 23.87 206 ARG A O 1
ATOM 1567 N N . GLY A 1 207 ? 16.111 12.055 3.390 1.00 24.43 207 GLY A N 1
ATOM 1568 C CA . GLY A 1 207 ? 17.453 12.529 3.665 1.00 30.80 207 GLY A CA 1
ATOM 1569 C C . GLY A 1 207 ? 18.474 11.453 4.013 1.00 30.64 207 GLY A C 1
ATOM 1570 O O . GLY A 1 207 ? 18.127 10.280 4.245 1.00 31.20 207 GLY A O 1
ATOM 1571 N N . GLY A 1 208 ? 19.757 11.797 4.087 1.00 31.46 208 GLY A N 1
ATOM 1572 C CA . GLY A 1 208 ? 20.858 10.915 4.473 1.00 36.75 208 GLY A CA 1
ATOM 1573 C C . GLY A 1 208 ? 21.118 9.825 3.454 1.00 37.42 208 GLY A C 1
ATOM 1574 O O . GLY A 1 208 ? 21.673 8.767 3.747 1.00 39.17 208 GLY A O 1
ATOM 1575 N N . VAL A 1 209 ? 20.689 10.064 2.199 1.00 32.43 209 VAL A N 1
ATOM 1576 C CA . VAL A 1 209 ? 20.941 9.014 1.203 1.00 31.23 209 VAL A CA 1
ATOM 1577 C C . VAL A 1 209 ? 22.217 9.407 0.466 1.00 24.68 209 VAL A C 1
ATOM 1578 O O . VAL A 1 209 ? 22.148 10.298 -0.392 1.00 26.83 209 VAL A O 1
ATOM 1582 N N . ASP A 1 210 ? 23.274 8.730 0.871 1.00 30.20 210 ASP A N 1
ATOM 1583 C CA . ASP A 1 210 ? 24.660 9.032 0.542 1.00 26.10 210 ASP A CA 1
ATOM 1584 C C . ASP A 1 210 ? 24.909 8.962 -0.958 1.00 26.84 210 ASP A C 1
ATOM 1585 O O . ASP A 1 210 ? 25.694 9.776 -1.467 1.00 26.40 210 ASP A O 1
ATOM 1590 N N . ASP A 1 211 ? 24.250 8.013 -1.604 1.00 23.96 211 ASP A N 1
ATOM 1591 C CA . ASP A 1 211 ? 24.581 7.733 -3.020 1.00 23.70 211 ASP A CA 1
ATOM 1592 C C . ASP A 1 211 ? 23.450 6.857 -3.558 1.00 20.56 211 ASP A C 1
ATOM 1593 O O . ASP A 1 211 ? 22.596 6.397 -2.740 1.00 21.95 211 ASP A O 1
ATOM 1598 N N . PRO A 1 212 ? 23.335 6.607 -4.859 1.00 23.20 212 PRO A N 1
ATOM 1599 C CA . PRO A 1 212 ? 22.227 5.791 -5.386 1.00 26.75 212 PRO A CA 1
ATOM 1600 C C . PRO A 1 212 ? 22.262 4.375 -4.798 1.00 28.23 212 PRO A C 1
ATOM 1601 O O . PRO A 1 212 ? 21.227 3.697 -4.789 1.00 31.49 212 PRO A O 1
ATOM 1605 N N . GLY A 1 213 ? 23.452 3.976 -4.314 1.00 26.99 213 GLY A N 1
ATOM 1606 C CA . GLY A 1 213 ? 23.622 2.731 -3.622 1.00 31.59 213 GLY A CA 1
ATOM 1607 C C . GLY A 1 213 ? 22.727 2.506 -2.417 1.00 29.77 213 GLY A C 1
ATOM 1608 O O . GLY A 1 213 ? 22.331 1.402 -1.975 1.00 39.98 213 GLY A O 1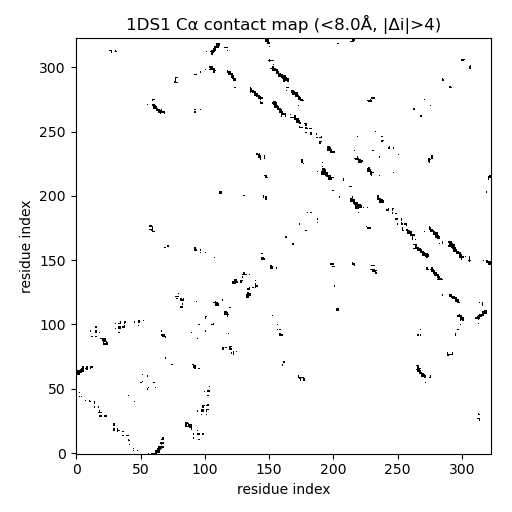
ATOM 1609 N N . ALA A 1 214 ? 22.385 3.652 -1.846 1.00 25.89 214 ALA A N 1
ATOM 1610 C CA . ALA A 1 214 ? 21.758 3.700 -0.547 1.00 26.31 214 ALA A CA 1
ATOM 1611 C C . ALA A 1 214 ? 20.242 3.706 -0.659 1.00 28.30 214 ALA A C 1
ATOM 1612 O O . ALA A 1 214 ? 19.496 3.626 0.327 1.00 25.05 214 ALA A O 1
ATOM 1614 N N . ILE A 1 215 ? 19.748 3.810 -1.873 1.00 21.70 215 ILE A N 1
ATOM 1615 C CA . ILE A 1 215 ? 18.309 3.840 -2.147 1.00 19.62 215 ILE A CA 1
ATOM 1616 C C . ILE A 1 215 ? 17.688 2.551 -1.677 1.00 18.07 215 ILE A C 1
ATOM 1617 O O . ILE A 1 215 ? 18.329 1.508 -1.834 1.00 20.22 215 ILE A O 1
ATOM 1622 N N . ALA A 1 216 ? 16.506 2.542 -1.105 1.00 14.89 216 ALA A N 1
ATOM 1623 C CA . ALA A 1 216 ? 15.825 1.329 -0.646 1.00 13.80 216 ALA A CA 1
ATOM 1624 C C . ALA A 1 216 ? 15.479 0.397 -1.815 1.00 13.94 216 ALA A C 1
ATOM 1625 O O . ALA A 1 216 ? 15.270 0.820 -2.943 1.00 15.20 216 ALA A O 1
ATOM 1627 N N . GLN A 1 217 ? 15.468 -0.903 -1.492 1.00 14.33 217 GLN A N 1
ATOM 1628 C CA . GLN A 1 217 ? 15.141 -1.922 -2.468 1.00 18.05 217 GLN A CA 1
ATOM 1629 C C . GLN A 1 217 ? 13.946 -2.742 -2.001 1.00 18.52 217 GLN A C 1
ATOM 1630 O O . GLN A 1 217 ? 13.902 -3.229 -0.882 1.00 21.82 217 GLN A O 1
ATOM 1636 N N . VAL A 1 218 ? 12.938 -2.881 -2.851 1.00 15.12 218 VAL A N 1
ATOM 1637 C CA . VAL A 1 218 ? 11.683 -3.526 -2.523 1.00 13.27 218 VAL A CA 1
ATOM 1638 C C . VAL A 1 218 ? 11.498 -4.721 -3.494 1.00 13.63 218 VAL A C 1
ATOM 1639 O O . VAL A 1 218 ? 11.741 -4.544 -4.718 1.00 13.79 218 VAL A O 1
ATOM 1643 N N . LYS A 1 219 ? 11.102 -5.881 -2.959 1.00 12.30 219 LYS A N 1
ATOM 1644 C CA . LYS A 1 219 ? 10.775 -7.039 -3.775 1.00 10.55 219 LYS A CA 1
ATOM 1645 C C . LYS A 1 219 ? 9.260 -7.022 -3.984 1.00 10.96 219 LYS A C 1
ATOM 1646 O O . LYS A 1 219 ? 8.512 -7.137 -3.005 1.00 11.36 219 LYS A O 1
ATOM 1652 N N . PRO A 1 220 ? 8.739 -6.767 -5.190 1.00 11.29 220 PRO A N 1
ATOM 1653 C CA . PRO A 1 220 ? 7.279 -6.601 -5.277 1.00 11.11 220 PRO A CA 1
ATOM 1654 C C . PRO A 1 220 ? 6.514 -7.855 -4.936 1.00 11.22 220 PRO A C 1
ATOM 1655 O O . PRO A 1 220 ? 5.419 -7.729 -4.403 1.00 11.14 220 PRO A O 1
ATOM 1659 N N . LEU A 1 221 ? 7.063 -9.033 -5.221 1.00 10.95 221 LEU A N 1
ATOM 1660 C CA . LEU A 1 221 ? 6.535 -10.277 -4.706 1.00 10.48 221 LEU A CA 1
ATOM 1661 C C . LEU A 1 221 ? 7.687 -10.959 -3.975 1.00 10.04 221 LEU A C 1
ATOM 1662 O O . LEU A 1 221 ? 8.816 -10.792 -4.496 1.00 12.10 221 LEU A O 1
ATOM 1667 N N . TYR A 1 222 ? 7.452 -11.675 -2.893 1.00 9.73 222 TYR A N 1
ATOM 1668 C CA . TYR A 1 222 ? 8.480 -12.396 -2.202 1.00 11.31 222 TYR A CA 1
ATOM 1669 C C . TYR A 1 222 ? 7.858 -13.508 -1.373 1.00 11.24 222 TYR A C 1
ATOM 1670 O O . TYR A 1 222 ? 6.679 -13.636 -1.091 1.00 11.28 222 TYR A O 1
ATOM 1679 N N . GLY A 1 223 ? 8.772 -14.419 -0.988 1.00 15.77 223 GLY A N 1
ATOM 1680 C CA . GLY A 1 223 ? 8.360 -15.602 -0.257 1.00 15.18 223 GLY A CA 1
ATOM 1681 C C . GLY A 1 223 ? 7.855 -16.749 -1.115 1.00 14.06 223 GLY A C 1
ATOM 1682 O O . GLY A 1 223 ? 8.274 -16.924 -2.271 1.00 16.68 223 GLY A O 1
ATOM 1683 N N . ASP A 1 224 ? 6.975 -17.561 -0.522 1.00 13.93 224 ASP A N 1
ATOM 1684 C CA . ASP A 1 224 ? 6.487 -18.754 -1.234 1.00 14.40 224 ASP A CA 1
ATOM 1685 C C . ASP A 1 224 ? 5.918 -18.432 -2.591 1.00 12.16 224 ASP A C 1
ATOM 1686 O O . ASP A 1 224 ? 4.997 -17.633 -2.664 1.00 13.02 224 ASP A O 1
ATOM 1691 N N . ALA A 1 225 ? 6.461 -19.063 -3.652 1.00 14.77 225 ALA A N 1
ATOM 1692 C CA . ALA A 1 225 ? 5.988 -18.765 -5.003 1.00 15.52 225 ALA A CA 1
ATOM 1693 C C . ALA A 1 225 ? 4.504 -19.013 -5.190 1.00 14.28 225 ALA A C 1
ATOM 1694 O O . ALA A 1 225 ? 3.883 -18.377 -6.029 1.00 15.83 225 ALA A O 1
ATOM 1696 N N . ASP A 1 226 ? 3.903 -19.931 -4.458 1.00 14.80 226 ASP A N 1
ATOM 1697 C CA . ASP A 1 226 ? 2.491 -20.181 -4.649 1.00 16.34 226 ASP A CA 1
ATOM 1698 C C . ASP A 1 226 ? 1.601 -19.337 -3.727 1.00 14.14 226 ASP A C 1
ATOM 1699 O O . ASP A 1 226 ? 0.402 -19.385 -3.919 1.00 17.59 226 ASP A O 1
ATOM 1704 N N . ASP A 1 227 ? 2.172 -18.606 -2.793 1.00 12.46 227 ASP A N 1
ATOM 1705 C CA . ASP A 1 227 ? 1.382 -17.703 -1.922 1.00 10.55 227 ASP A CA 1
ATOM 1706 C C . ASP A 1 227 ? 2.241 -16.543 -1.463 1.00 9.24 227 ASP A C 1
ATOM 1707 O O . ASP A 1 227 ? 2.477 -16.322 -0.266 1.00 9.58 227 ASP A O 1
ATOM 1712 N N . PRO A 1 228 ? 2.747 -15.743 -2.407 1.00 8.89 228 PRO A N 1
ATOM 1713 C CA . PRO A 1 228 ? 3.739 -14.728 -2.085 1.00 8.65 228 PRO A CA 1
ATOM 1714 C C . PRO A 1 228 ? 3.144 -13.555 -1.329 1.00 7.73 228 PRO A C 1
ATOM 1715 O O . PRO A 1 228 ? 1.925 -13.268 -1.383 1.00 9.36 228 PRO A O 1
ATOM 1719 N N . PHE A 1 229 ? 4.027 -12.878 -0.639 1.00 8.66 229 PHE A N 1
ATOM 1720 C CA . PHE A 1 229 ? 3.777 -11.550 -0.056 1.00 8.14 229 PHE A CA 1
ATOM 1721 C C . PHE A 1 229 ? 3.940 -10.512 -1.156 1.00 7.91 229 PHE A C 1
ATOM 1722 O O . PHE A 1 229 ? 4.562 -10.751 -2.210 1.00 9.12 229 PHE A O 1
ATOM 1730 N N . LEU A 1 230 ? 3.411 -9.324 -0.909 1.00 8.07 230 LEU A N 1
ATOM 1731 C CA . LEU A 1 230 ? 3.347 -8.196 -1.824 1.00 7.58 230 LEU A CA 1
ATOM 1732 C C . LEU A 1 230 ? 4.001 -6.970 -1.229 1.00 8.22 230 LEU A C 1
ATOM 1733 O O . LEU A 1 230 ? 3.671 -6.636 -0.084 1.00 9.02 230 LEU A O 1
ATOM 1738 N N . GLY A 1 231 ? 4.793 -6.262 -2.021 1.00 9.61 231 GLY A N 1
ATOM 1739 C CA . GLY A 1 231 ? 5.236 -4.931 -1.645 1.00 10.84 231 GLY A CA 1
ATOM 1740 C C . GLY A 1 231 ? 5.094 -4.001 -2.873 1.00 10.89 231 GLY A C 1
ATOM 1741 O O . GLY A 1 231 ? 5.836 -4.088 -3.864 1.00 13.71 231 GLY A O 1
ATOM 1742 N N . TYR A 1 232 ? 4.134 -3.075 -2.846 1.00 11.41 232 TYR A N 1
ATOM 1743 C CA . TYR A 1 232 ? 3.779 -2.276 -3.994 1.00 11.03 232 TYR A CA 1
ATOM 1744 C C . TYR A 1 232 ? 3.494 -0.852 -3.543 1.00 10.67 232 TYR A C 1
ATOM 1745 O O . TYR A 1 232 ? 2.879 -0.625 -2.565 1.00 15.42 232 TYR A O 1
ATOM 1754 N N . ASP A 1 233 ? 4.059 0.113 -4.299 1.00 11.10 233 ASP A N 1
ATOM 1755 C CA . ASP A 1 233 ? 3.730 1.530 -4.053 1.00 10.87 233 ASP A CA 1
ATOM 1756 C C . ASP A 1 233 ? 3.670 2.174 -5.429 1.00 10.90 233 ASP A C 1
ATOM 1757 O O . ASP A 1 233 ? 4.635 2.301 -6.140 1.00 12.06 233 ASP A O 1
ATOM 1762 N N . ARG A 1 234 ? 2.497 2.572 -5.856 1.00 12.31 234 ARG A N 1
ATOM 1763 C CA . ARG A 1 234 ? 2.285 3.110 -7.171 1.00 13.94 234 ARG A CA 1
ATOM 1764 C C . ARG A 1 234 ? 3.190 4.297 -7.457 1.00 14.34 234 ARG A C 1
ATOM 1765 O O . ARG A 1 234 ? 3.699 4.438 -8.588 1.00 19.39 234 ARG A O 1
ATOM 1773 N N . GLU A 1 235 ? 3.424 5.168 -6.490 1.00 12.88 235 GLU A N 1
ATOM 1774 C CA . GLU A 1 235 ? 4.202 6.375 -6.666 1.00 14.53 235 GLU A CA 1
ATOM 1775 C C . GLU A 1 235 ? 5.648 6.145 -6.342 1.00 14.31 235 GLU A C 1
ATOM 1776 O O . GLU A 1 235 ? 6.492 6.717 -7.069 1.00 18.39 235 GLU A O 1
ATOM 1782 N N . LEU A 1 236 ? 6.002 5.335 -5.371 1.00 12.51 236 LEU A N 1
ATOM 1783 C CA . LEU A 1 236 ? 7.375 5.296 -4.906 1.00 12.87 236 LEU A CA 1
ATOM 1784 C C . LEU A 1 236 ? 8.235 4.195 -5.563 1.00 12.49 236 LEU A C 1
ATOM 1785 O O . LEU A 1 236 ? 9.454 4.296 -5.629 1.00 13.48 236 LEU A O 1
ATOM 1790 N N . LEU A 1 237 ? 7.657 3.100 -6.074 1.00 14.36 237 LEU A N 1
ATOM 1791 C CA . LEU A 1 237 ? 8.408 2.004 -6.651 1.00 14.55 237 LEU A CA 1
ATOM 1792 C C . LEU A 1 237 ? 8.912 2.462 -8.012 1.00 18.58 237 LEU A C 1
ATOM 1793 O O . LEU A 1 237 ? 8.128 2.984 -8.777 1.00 21.84 237 LEU A O 1
ATOM 1798 N N . ALA A 1 238 ? 10.195 2.257 -8.288 1.00 19.10 238 ALA A N 1
ATOM 1799 C CA . ALA A 1 238 ? 10.855 2.818 -9.464 1.00 21.24 238 ALA A CA 1
ATOM 1800 C C . ALA A 1 238 ? 11.698 1.795 -10.218 1.00 18.52 238 ALA A C 1
ATOM 1801 O O . ALA A 1 238 ? 12.936 1.820 -10.258 1.00 26.19 238 ALA A O 1
ATOM 1803 N N . PRO A 1 239 ? 11.044 0.857 -10.872 1.00 20.11 239 PRO A N 1
ATOM 1804 C CA . PRO A 1 239 ? 11.791 -0.138 -11.658 1.00 19.13 239 PRO A CA 1
ATOM 1805 C C . PRO A 1 239 ? 12.606 0.476 -12.768 1.00 20.96 239 PRO A C 1
ATOM 1806 O O . PRO A 1 239 ? 12.151 1.468 -13.376 1.00 26.45 239 PRO A O 1
ATOM 1810 N N . GLU A 1 240 ? 13.814 -0.042 -13.057 1.00 27.39 240 GLU A N 1
ATOM 1811 C CA . GLU A 1 240 ? 14.626 0.615 -14.075 1.00 29.54 240 GLU A CA 1
ATOM 1812 C C . GLU A 1 240 ? 14.677 -0.202 -15.391 1.00 23.38 240 GLU A C 1
ATOM 1813 O O . GLU A 1 240 ? 14.639 0.425 -16.465 1.00 27.67 240 GLU A O 1
ATOM 1819 N N . ASP A 1 241 ? 14.792 -1.517 -15.420 1.00 20.59 241 ASP A N 1
ATOM 1820 C CA . ASP A 1 241 ? 14.918 -2.180 -16.703 1.00 19.12 241 ASP A CA 1
ATOM 1821 C C . ASP A 1 241 ? 13.564 -2.325 -17.370 1.00 17.72 241 ASP A C 1
ATOM 1822 O O . ASP A 1 241 ? 12.549 -2.451 -16.663 1.00 17.30 241 ASP A O 1
ATOM 1827 N N . PRO A 1 242 ? 13.558 -2.344 -18.692 1.00 19.01 242 PRO A N 1
ATOM 1828 C CA . PRO A 1 242 ? 12.269 -2.443 -19.405 1.00 20.81 242 PRO A CA 1
ATOM 1829 C C . PRO A 1 242 ? 11.413 -3.608 -18.954 1.00 21.09 242 PRO A C 1
ATOM 1830 O O . PRO A 1 242 ? 10.176 -3.462 -18.785 1.00 18.29 242 PRO A O 1
ATOM 1834 N N . ALA A 1 243 ? 12.049 -4.762 -18.725 1.00 19.27 243 ALA A N 1
ATOM 1835 C CA . ALA A 1 243 ? 11.282 -5.939 -18.313 1.00 16.86 243 ALA A CA 1
ATOM 1836 C C . ALA A 1 243 ? 10.702 -5.791 -16.900 1.00 16.40 243 ALA A C 1
ATOM 1837 O O . ALA A 1 243 ? 9.617 -6.330 -16.600 1.00 16.87 243 ALA A O 1
ATOM 1839 N N . ASP A 1 244 ? 11.389 -5.084 -16.018 1.00 15.59 244 ASP A N 1
ATOM 1840 C CA . ASP A 1 244 ? 10.871 -4.784 -14.709 1.00 13.17 244 ASP A CA 1
ATOM 1841 C C . ASP A 1 244 ? 9.685 -3.832 -14.801 1.00 14.27 244 ASP A C 1
ATOM 1842 O O . ASP A 1 244 ? 8.682 -3.973 -14.099 1.00 13.92 244 ASP A O 1
ATOM 1847 N N . LYS A 1 245 ? 9.769 -2.798 -15.647 1.00 15.20 245 LYS A N 1
ATOM 1848 C CA . LYS A 1 245 ? 8.693 -1.792 -15.729 1.00 15.73 245 LYS A CA 1
ATOM 1849 C C . LYS A 1 245 ? 7.456 -2.470 -16.255 1.00 16.28 245 LYS A C 1
ATOM 1850 O O . LYS A 1 245 ? 6.330 -2.253 -15.773 1.00 15.22 245 LYS A O 1
ATOM 1856 N N . GLU A 1 246 ? 7.659 -3.357 -17.231 1.00 14.78 246 GLU A N 1
ATOM 1857 C CA . GLU A 1 246 ? 6.544 -4.084 -17.792 1.00 16.38 246 GLU A CA 1
ATOM 1858 C C . GLU A 1 246 ? 5.883 -5.033 -16.782 1.00 15.93 246 GLU A C 1
ATOM 1859 O O . GLU A 1 246 ? 4.643 -5.080 -16.681 1.00 15.28 246 GLU A O 1
ATOM 1865 N N . ALA A 1 247 ? 6.651 -5.749 -15.982 1.00 13.94 247 ALA A N 1
ATOM 1866 C CA . ALA A 1 247 ? 6.136 -6.635 -14.959 1.00 13.06 247 ALA A CA 1
ATOM 1867 C C . ALA A 1 247 ? 5.394 -5.868 -13.857 1.00 13.01 247 ALA A C 1
ATOM 1868 O O . ALA A 1 247 ? 4.309 -6.305 -13.424 1.00 12.79 247 ALA A O 1
ATOM 1870 N N . VAL A 1 248 ? 5.967 -4.735 -13.456 1.00 12.35 248 V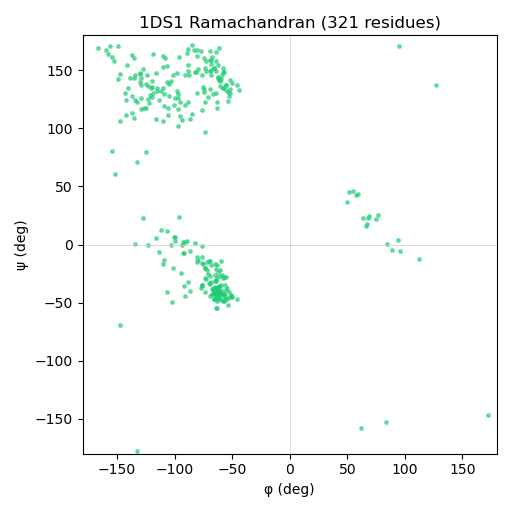AL A N 1
ATOM 1871 C CA . VAL A 1 248 ? 5.240 -3.930 -12.434 1.00 12.51 248 VAL A CA 1
ATOM 1872 C C . VAL A 1 248 ? 3.959 -3.371 -13.031 1.00 11.21 248 VAL A C 1
ATOM 1873 O O . VAL A 1 248 ? 2.936 -3.338 -12.331 1.00 12.57 248 VAL A O 1
ATOM 1877 N N . ALA A 1 249 ? 3.975 -2.958 -14.281 1.00 12.73 249 ALA A N 1
ATOM 1878 C CA . ALA A 1 249 ? 2.708 -2.473 -14.891 1.00 13.37 249 ALA A CA 1
ATOM 1879 C C . ALA A 1 249 ? 1.656 -3.574 -14.932 1.00 12.77 249 ALA A C 1
ATOM 1880 O O . ALA A 1 249 ? 0.452 -3.320 -14.691 1.00 13.22 249 ALA A O 1
ATOM 1882 N N . ALA A 1 250 ? 2.000 -4.840 -15.177 1.00 11.60 250 ALA A N 1
ATOM 1883 C CA . ALA A 1 250 ? 1.038 -5.954 -15.171 1.00 11.74 250 ALA A CA 1
ATOM 1884 C C . ALA A 1 250 ? 0.502 -6.185 -13.761 1.00 11.48 250 ALA A C 1
ATOM 1885 O O . ALA A 1 250 ? -0.697 -6.405 -13.564 1.00 11.69 250 ALA A O 1
ATOM 1887 N N . LEU A 1 251 ? 1.396 -6.137 -12.762 1.00 11.49 251 LEU A N 1
ATOM 1888 C CA . LEU A 1 251 ? 0.965 -6.223 -11.372 1.00 10.04 251 LEU A CA 1
ATOM 1889 C C . LEU A 1 251 ? -0.040 -5.098 -11.034 1.00 10.17 251 LEU A C 1
ATOM 1890 O O . LEU A 1 251 ? -1.052 -5.353 -10.416 1.00 10.25 251 LEU A O 1
ATOM 1895 N N . SER A 1 252 ? 0.316 -3.868 -11.413 1.00 10.69 252 SER A N 1
ATOM 1896 C CA . SER A 1 252 ? -0.539 -2.690 -11.161 1.00 11.15 252 SER A CA 1
ATOM 1897 C C . SER A 1 252 ? -1.942 -2.894 -11.745 1.00 10.81 252 SER A C 1
ATOM 1898 O O . SER A 1 252 ? -2.967 -2.628 -11.092 1.00 11.28 252 SER A O 1
ATOM 1901 N N . LYS A 1 253 ? -2.012 -3.361 -12.974 1.00 10.94 253 LYS A N 1
ATOM 1902 C CA . LYS A 1 253 ? -3.267 -3.613 -13.659 1.00 11.77 253 LYS A CA 1
ATOM 1903 C C . LYS A 1 253 ? -4.080 -4.667 -12.950 1.00 11.10 253 LYS A C 1
ATOM 1904 O O . LYS A 1 253 ? -5.294 -4.517 -12.738 1.00 10.31 253 LYS A O 1
ATOM 1910 N N . ALA A 1 254 ? -3.465 -5.766 -12.550 1.00 9.94 254 ALA A N 1
ATOM 1911 C CA . ALA A 1 254 ? -4.122 -6.849 -11.874 1.00 9.53 254 ALA A CA 1
ATOM 1912 C C . ALA A 1 254 ? -4.682 -6.360 -10.519 1.00 9.20 254 ALA A C 1
ATOM 1913 O O . ALA A 1 254 ? -5.799 -6.732 -10.136 1.00 8.96 254 ALA A O 1
ATOM 1915 N N . LEU A 1 255 ? -3.903 -5.572 -9.761 1.00 9.19 255 LEU A N 1
ATOM 1916 C CA . LEU A 1 255 ? -4.389 -5.047 -8.489 1.00 9.31 255 LEU A CA 1
ATOM 1917 C C . LEU A 1 255 ? -5.624 -4.170 -8.742 1.00 8.70 255 LEU A C 1
ATOM 1918 O O . LEU A 1 255 ? -6.593 -4.213 -7.997 1.00 8.81 255 LEU A O 1
ATOM 1923 N N . ASP A 1 256 ? -5.593 -3.342 -9.787 1.00 9.45 256 ASP A N 1
ATOM 1924 C CA . ASP A 1 256 ? -6.777 -2.511 -10.074 1.00 10.11 256 ASP A CA 1
ATOM 1925 C C . ASP A 1 256 ? -7.957 -3.413 -10.338 1.00 9.39 256 ASP A C 1
ATOM 1926 O O . ASP A 1 256 ? -9.054 -3.138 -9.790 1.00 10.17 256 ASP A O 1
ATOM 1931 N N . GLU A 1 257 ? -7.769 -4.481 -11.087 1.00 9.01 257 GLU A N 1
ATOM 1932 C CA . GLU A 1 257 ? -8.912 -5.330 -11.496 1.00 9.62 257 GLU A CA 1
ATOM 1933 C C . GLU A 1 257 ? -9.544 -6.081 -10.327 1.00 7.89 257 GLU A C 1
ATOM 1934 O O . GLU A 1 257 ? -10.656 -6.607 -10.492 1.00 9.96 257 GLU A O 1
ATOM 1940 N N . VAL A 1 258 ? -8.846 -6.214 -9.196 1.00 8.41 258 VAL A N 1
ATOM 1941 C CA . VAL A 1 258 ? -9.381 -6.918 -8.042 1.00 7.98 258 VAL A CA 1
ATOM 1942 C C . VAL A 1 258 ? -9.656 -5.977 -6.879 1.00 7.89 258 VAL A C 1
ATOM 1943 O O . VAL A 1 258 ? -9.959 -6.415 -5.769 1.00 8.62 258 VAL A O 1
ATOM 1947 N N . THR A 1 259 ? -9.631 -4.687 -7.163 1.00 8.02 259 THR A N 1
ATOM 1948 C CA . THR A 1 259 ? -9.914 -3.682 -6.099 1.00 9.19 259 THR A CA 1
ATOM 1949 C C . THR A 1 259 ? -11.250 -3.916 -5.416 1.00 8.38 259 THR A C 1
ATOM 1950 O O . THR A 1 259 ? -12.268 -4.150 -6.114 1.00 9.88 259 THR A O 1
ATOM 1954 N N . GLU A 1 260 ? -11.291 -3.794 -4.101 1.00 8.13 260 GLU A N 1
ATOM 1955 C CA . GLU A 1 260 ? -12.503 -3.824 -3.300 1.00 7.97 260 GLU A CA 1
ATOM 1956 C C . GLU A 1 260 ? -12.600 -2.481 -2.572 1.00 8.29 260 GLU A C 1
ATOM 1957 O O . GLU A 1 260 ? -11.598 -1.977 -2.071 1.00 9.31 260 GLU A O 1
ATOM 1963 N N . ALA A 1 261 ? -13.796 -1.915 -2.453 1.00 8.40 261 ALA A N 1
ATOM 1964 C CA . ALA A 1 261 ? -14.056 -0.645 -1.785 1.00 7.79 261 ALA A CA 1
ATOM 1965 C C . ALA A 1 261 ? -14.819 -0.862 -0.495 1.00 8.38 261 ALA A C 1
ATOM 1966 O O . ALA A 1 261 ? -15.781 -1.590 -0.441 1.00 10.92 261 ALA A O 1
ATOM 1968 N N . VAL A 1 262 ? -14.331 -0.152 0.552 1.00 8.63 262 VAL A N 1
ATOM 1969 C CA . VAL A 1 262 ? -14.954 -0.119 1.873 1.00 9.96 262 VAL A CA 1
ATOM 1970 C C . VAL A 1 262 ? -15.271 1.295 2.258 1.00 8.31 262 VAL A C 1
ATOM 1971 O O . VAL A 1 262 ? -14.357 2.133 2.263 1.00 10.44 262 VAL A O 1
ATOM 1975 N N . TYR A 1 263 ? -16.502 1.614 2.598 1.00 7.44 263 TYR A N 1
ATOM 1976 C CA . TYR A 1 263 ? -16.822 2.938 3.118 1.00 7.10 263 TYR A CA 1
ATOM 1977 C C . TYR A 1 263 ? -16.769 2.883 4.628 1.00 7.74 263 TYR A C 1
ATOM 1978 O O . TYR A 1 263 ? -17.675 2.328 5.274 1.00 9.02 263 TYR A O 1
ATOM 1987 N N . LEU A 1 264 ? -15.747 3.468 5.251 1.00 7.36 264 LEU A N 1
ATOM 1988 C CA . LEU A 1 264 ? -15.650 3.458 6.700 1.00 7.78 264 LEU A CA 1
ATOM 1989 C C . LEU A 1 264 ? -16.702 4.371 7.326 1.00 7.14 264 LEU A C 1
ATOM 1990 O O . LEU A 1 264 ? -16.784 5.555 6.951 1.00 7.68 264 LEU A O 1
ATOM 1995 N N . GLU A 1 265 ? -17.494 3.895 8.236 1.00 7.41 265 GLU A N 1
ATOM 1996 C CA . GLU A 1 265 ? -18.442 4.665 9.002 1.00 8.23 265 GLU A CA 1
ATOM 1997 C C . GLU A 1 265 ? -18.105 4.591 10.458 1.00 6.63 265 GLU A C 1
ATOM 1998 O O . GLU A 1 265 ? -17.360 3.712 10.903 1.00 6.54 265 GLU A O 1
ATOM 2004 N N . PRO A 1 266 ? -18.661 5.482 11.274 1.00 6.65 266 PRO A N 1
ATOM 2005 C CA . PRO A 1 266 ? -18.345 5.466 12.710 1.00 6.59 266 PRO A CA 1
ATOM 2006 C C . PRO A 1 266 ? -18.587 4.083 13.321 1.00 6.53 266 PRO A C 1
ATOM 2007 O O . PRO A 1 266 ? -19.598 3.445 13.075 1.00 8.12 266 PRO A O 1
ATOM 2011 N N . GLY A 1 267 ? -17.620 3.604 14.060 1.00 6.72 267 GLY A N 1
ATOM 2012 C CA . GLY A 1 267 ? -17.693 2.271 14.632 1.00 7.27 267 GLY A CA 1
ATOM 2013 C C . GLY A 1 267 ? -17.020 1.174 13.844 1.00 6.50 267 GLY A C 1
ATOM 2014 O O . GLY A 1 267 ? -16.975 0.024 14.269 1.00 8.18 267 GLY A O 1
ATOM 2015 N N . ASP A 1 268 ? -16.511 1.482 12.649 1.00 5.93 268 ASP A N 1
ATOM 2016 C CA . ASP A 1 268 ? -15.787 0.523 11.843 1.00 6.07 268 ASP A CA 1
ATOM 2017 C C . ASP A 1 268 ? -14.303 0.529 12.207 1.00 6.75 268 ASP A C 1
ATOM 2018 O O . ASP A 1 268 ? -13.718 1.568 12.476 1.00 8.01 268 ASP A O 1
ATOM 2023 N N . LEU A 1 269 ? -13.692 -0.652 12.134 1.00 6.43 269 LEU A N 1
ATOM 2024 C CA . LEU A 1 269 ? -12.272 -0.818 12.353 1.00 6.56 269 LEU A CA 1
ATOM 2025 C C . LEU A 1 269 ? -11.797 -1.779 11.248 1.00 6.02 269 LEU A C 1
ATOM 2026 O O . LEU A 1 269 ? -12.178 -2.951 11.228 1.00 6.77 269 LEU A O 1
ATOM 2031 N N . LEU A 1 270 ? -10.963 -1.253 10.337 1.00 6.32 270 LEU A N 1
ATOM 2032 C CA . LEU A 1 270 ? -10.431 -2.039 9.200 1.00 5.84 270 LEU A CA 1
ATOM 2033 C C . LEU A 1 270 ? -9.032 -2.493 9.519 1.00 5.51 270 LEU A C 1
ATOM 2034 O O . LEU A 1 270 ? -8.162 -1.651 9.837 1.00 6.14 270 LEU A O 1
ATOM 2039 N N . ILE A 1 271 ? -8.779 -3.792 9.416 1.00 5.55 271 ILE A N 1
ATOM 2040 C CA . ILE A 1 271 ? -7.451 -4.386 9.581 1.00 5.75 271 ILE A CA 1
ATOM 2041 C C . ILE A 1 271 ? -6.946 -4.778 8.194 1.00 5.77 271 ILE A C 1
ATOM 2042 O O . ILE A 1 271 ? -7.550 -5.652 7.546 1.00 6.64 271 ILE A O 1
ATOM 2047 N N . VAL A 1 272 ? -5.922 -4.095 7.715 1.00 5.51 272 VAL A N 1
ATOM 204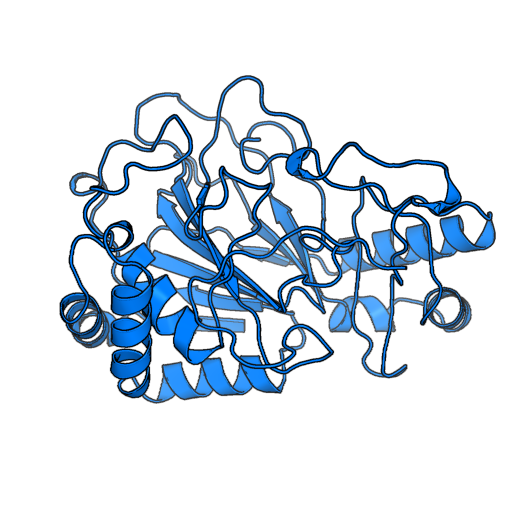8 C CA . VAL A 1 272 ? -5.311 -4.376 6.420 1.00 5.66 272 VAL A CA 1
ATOM 2049 C C . VAL A 1 272 ? -4.087 -5.250 6.594 1.00 5.44 272 VAL A C 1
ATOM 2050 O O . VAL A 1 272 ? -3.202 -4.917 7.389 1.00 5.98 272 VAL A O 1
ATOM 2054 N N . ASP A 1 273 ? -4.013 -6.375 5.910 1.00 6.21 273 ASP A N 1
ATOM 2055 C CA . ASP A 1 273 ? -2.829 -7.245 5.863 1.00 5.72 273 ASP A CA 1
ATOM 2056 C C . ASP A 1 273 ? -1.792 -6.536 4.989 1.00 5.89 273 ASP A C 1
ATOM 2057 O O . ASP A 1 273 ? -1.841 -6.600 3.750 1.00 6.52 273 ASP A O 1
ATOM 2062 N N . ASN A 1 274 ? -0.886 -5.835 5.633 1.00 5.61 274 ASN A N 1
ATOM 2063 C CA . ASN A 1 274 ? 0.094 -4.990 4.989 1.00 5.81 274 ASN A CA 1
ATOM 2064 C C . ASN A 1 274 ? 1.245 -5.761 4.346 1.00 6.18 274 ASN A C 1
ATOM 2065 O O . ASN A 1 274 ? 2.097 -5.129 3.707 1.00 7.95 274 ASN A O 1
ATOM 2070 N N . PHE A 1 275 ? 1.275 -7.088 4.434 1.00 6.32 275 PHE A N 1
ATOM 2071 C CA . PHE A 1 275 ? 2.215 -7.878 3.648 1.00 5.94 275 PHE A CA 1
ATOM 2072 C C . PHE A 1 275 ? 1.530 -8.537 2.464 1.00 6.45 275 PHE A C 1
ATOM 2073 O O . PHE A 1 275 ? 2.243 -9.230 1.691 1.00 7.34 275 PHE A O 1
ATOM 2081 N N . ARG A 1 276 ? 0.220 -8.361 2.266 1.00 6.44 276 ARG A N 1
ATOM 2082 C CA . ARG A 1 276 ? -0.487 -9.023 1.190 1.00 6.34 276 ARG A CA 1
ATOM 2083 C C . ARG A 1 276 ? -1.423 -8.147 0.399 1.00 6.82 276 ARG A C 1
ATOM 2084 O O . ARG A 1 276 ? -2.141 -8.605 -0.488 1.00 7.47 276 ARG A O 1
ATOM 2092 N N . THR A 1 277 ? -1.526 -6.864 0.727 1.00 8.14 277 THR A N 1
ATOM 2093 C CA . THR A 1 277 ? -2.499 -5.969 0.204 1.00 10.06 277 THR A CA 1
ATOM 2094 C C . THR A 1 277 ? -1.964 -4.579 0.091 1.00 14.32 277 THR A C 1
ATOM 2095 O O . THR A 1 277 ? -1.202 -4.203 0.952 1.00 22.36 277 THR A O 1
ATOM 2099 N N . THR A 1 278 ? -2.416 -3.849 -0.927 1.00 9.95 278 THR A N 1
ATOM 2100 C CA . THR A 1 278 ? -2.167 -2.386 -1.084 1.00 9.86 278 THR A CA 1
ATOM 2101 C C . THR A 1 278 ? -3.462 -1.661 -0.781 1.00 10.96 278 THR A C 1
ATOM 2102 O O . THR A 1 278 ? -4.551 -2.236 -0.952 1.00 11.66 278 THR A O 1
ATOM 2106 N N . HIS A 1 279 ? -3.376 -0.411 -0.339 1.00 8.49 279 HIS A N 1
ATOM 2107 C CA . HIS A 1 279 ? -4.611 0.350 -0.023 1.00 8.16 279 HIS A CA 1
ATOM 2108 C C . HIS A 1 279 ? -4.515 1.768 -0.545 1.00 7.21 279 HIS A C 1
ATOM 2109 O O . HIS A 1 279 ? -3.429 2.312 -0.862 1.00 7.93 279 HIS A O 1
ATOM 2116 N N . ALA A 1 280 ? -5.682 2.410 -0.622 1.00 7.77 280 ALA A N 1
ATOM 2117 C CA . ALA A 1 280 ? -5.862 3.732 -1.244 1.00 7.23 280 ALA A CA 1
ATOM 2118 C C . ALA A 1 280 ? -7.080 4.400 -0.677 1.00 6.51 280 ALA A C 1
ATOM 2119 O O . ALA A 1 280 ? -7.871 3.753 0.046 1.00 6.93 280 ALA A O 1
ATOM 2121 N N . ARG A 1 281 ? -7.342 5.660 -0.953 1.00 7.39 281 ARG A N 1
ATOM 2122 C CA . ARG A 1 281 ? -8.532 6.363 -0.515 1.00 6.74 281 ARG A CA 1
ATOM 2123 C C . ARG A 1 281 ? -9.026 7.319 -1.583 1.00 7.43 281 ARG A C 1
ATOM 2124 O O . ARG A 1 281 ? -8.237 8.100 -2.159 1.00 8.22 281 ARG A O 1
ATOM 2132 N N . THR A 1 282 ? -10.332 7.255 -1.909 1.00 7.37 282 THR A N 1
ATOM 2133 C CA . THR A 1 282 ? -10.905 8.046 -2.996 1.00 7.85 282 THR A CA 1
ATOM 2134 C C . THR A 1 282 ? -11.190 9.472 -2.536 1.00 7.81 282 THR A C 1
ATOM 2135 O O . THR A 1 282 ? -11.195 9.802 -1.342 1.00 8.29 282 THR A O 1
ATOM 2139 N N . PRO A 1 283 ? -11.484 10.402 -3.474 1.00 9.01 283 PRO A N 1
ATOM 2140 C CA . PRO A 1 283 ? -11.687 11.814 -3.097 1.00 10.14 283 PRO A CA 1
ATOM 2141 C C . PRO A 1 283 ? -12.896 12.132 -2.233 1.00 9.71 283 PRO A C 1
ATOM 2142 O O . PRO A 1 283 ? -13.943 11.484 -2.269 1.00 10.39 283 PRO A O 1
ATOM 2146 N N . PHE A 1 284 ? -12.746 13.193 -1.460 1.00 9.93 284 PHE A N 1
ATOM 2147 C CA . PHE A 1 284 ? -13.830 13.823 -0.772 1.00 9.34 284 PHE A CA 1
ATOM 2148 C C . PHE A 1 284 ? -13.497 15.281 -0.527 1.00 10.12 284 PHE A C 1
ATOM 2149 O O . PHE A 1 284 ? -12.334 15.688 -0.639 1.00 11.14 284 PHE A O 1
ATOM 2157 N N . SER A 1 285 ? -14.515 16.075 -0.254 1.00 10.38 285 SER A N 1
ATOM 2158 C CA . SER A 1 285 ? -14.410 17.529 -0.089 1.00 11.17 285 SER A CA 1
ATOM 2159 C C . SER A 1 285 ? -14.638 17.921 1.356 1.00 10.72 285 SER A C 1
ATOM 2160 O O . SER A 1 285 ? -15.760 17.864 1.867 1.00 11.35 285 SER A O 1
ATOM 2163 N N . PRO A 1 286 ? -13.563 18.302 2.074 1.00 10.47 286 PRO A N 1
ATOM 2164 C CA . PRO A 1 286 ? -13.718 18.752 3.471 1.00 10.63 286 PRO A CA 1
ATOM 2165 C C . PRO A 1 286 ? -14.530 20.020 3.583 1.00 10.86 286 PRO A C 1
ATOM 2166 O O . PRO A 1 286 ? -14.643 20.798 2.612 1.00 13.75 286 PRO A O 1
ATOM 2170 N N . ARG A 1 287 ? -15.085 20.215 4.774 1.00 11.06 287 ARG A N 1
ATOM 2171 C CA . ARG A 1 287 ? -15.838 21.442 5.026 1.00 12.34 287 ARG A CA 1
ATOM 2172 C C . ARG A 1 287 ? -15.117 22.393 5.969 1.00 13.06 287 ARG A C 1
ATOM 2173 O O . ARG A 1 287 ? -15.533 23.592 6.104 1.00 15.50 287 ARG A O 1
ATOM 2181 N N . TRP A 1 288 ? -14.079 21.954 6.651 1.00 11.86 288 TRP A N 1
ATOM 2182 C CA . TRP A 1 288 ? -13.334 22.826 7.600 1.00 12.76 288 TRP A CA 1
ATOM 2183 C C . TRP A 1 288 ? -14.297 23.328 8.672 1.00 12.77 288 TRP A C 1
ATOM 2184 O O . TRP A 1 288 ? -14.228 24.534 9.077 1.00 16.11 288 TRP A O 1
ATOM 2195 N N . ASP A 1 289 ? -15.174 22.504 9.220 1.00 13.14 289 ASP A N 1
ATOM 2196 C CA . ASP A 1 289 ? -16.244 22.890 10.138 1.00 13.87 289 ASP A CA 1
ATOM 2197 C C . ASP A 1 289 ? -16.080 22.291 11.510 1.00 12.31 289 ASP A C 1
ATOM 2198 O O . ASP A 1 289 ? -16.952 22.482 12.347 1.00 14.61 289 ASP A O 1
ATOM 2203 N N . GLY A 1 290 ? -14.992 21.602 11.787 1.00 10.73 290 GLY A N 1
ATOM 2204 C CA . GLY A 1 290 ? -14.827 20.964 13.078 1.00 10.96 290 GLY A CA 1
ATOM 2205 C C . GLY A 1 290 ? -15.377 19.548 13.147 1.00 10.05 290 GLY A C 1
ATOM 2206 O O . GLY A 1 290 ? -15.231 18.875 14.181 1.00 11.25 290 GLY A O 1
ATOM 2207 N N . LYS A 1 291 ? -16.028 19.071 12.090 1.00 9.43 291 LYS A N 1
ATOM 2208 C CA . LYS A 1 291 ? -16.648 17.765 12.027 1.00 9.73 291 LYS A CA 1
ATOM 2209 C C . LYS A 1 291 ? -16.175 16.997 10.814 1.00 9.02 291 LYS A C 1
ATOM 2210 O O . LYS A 1 291 ? -16.917 16.075 10.394 1.00 10.25 291 LYS A O 1
ATOM 2216 N N . ASP A 1 292 ? -15.023 17.312 10.245 1.00 8.91 292 ASP A N 1
ATOM 2217 C CA . ASP A 1 292 ? -14.491 16.528 9.134 1.00 8.47 292 ASP A CA 1
ATOM 2218 C C . ASP A 1 292 ? -14.169 15.098 9.536 1.00 7.58 292 ASP A C 1
ATOM 2219 O O . ASP A 1 292 ? -14.041 14.725 10.702 1.00 7.65 292 ASP A O 1
ATOM 2224 N N . ARG A 1 293 ? -13.978 14.285 8.485 1.00 7.35 293 ARG A N 1
ATOM 2225 C CA . ARG A 1 293 ? -13.575 12.889 8.588 1.00 7.12 293 ARG A CA 1
ATOM 2226 C C . ARG A 1 293 ? -12.423 12.724 9.589 1.00 6.09 293 ARG A C 1
ATOM 2227 O O . ARG A 1 293 ? -11.465 13.522 9.570 1.00 7.28 293 ARG A O 1
ATOM 2235 N N . TRP A 1 294 ? -12.515 11.685 10.404 1.00 6.15 294 TRP A N 1
ATOM 2236 C CA . TRP A 1 294 ? -11.591 11.440 11.502 1.00 5.82 294 TRP A CA 1
ATOM 2237 C C . TRP A 1 294 ? -11.419 9.948 11.717 1.00 5.65 294 TRP A C 1
ATOM 2238 O O . TRP A 1 294 ? -12.321 9.296 12.263 1.00 6.17 294 TRP A O 1
ATOM 2249 N N . LEU A 1 295 ? -10.287 9.424 11.319 1.00 6.01 295 LEU A N 1
ATOM 2250 C CA . LEU A 1 295 ? -9.860 8.070 11.588 1.00 5.47 295 LEU A CA 1
ATOM 2251 C C . LEU A 1 295 ? -8.730 8.092 12.615 1.00 5.54 295 LEU A C 1
ATOM 2252 O O . LEU A 1 295 ? -8.022 9.088 12.797 1.00 5.87 295 LEU A O 1
ATOM 2257 N N . HIS A 1 296 ? -8.493 6.947 13.261 1.00 5.52 296 HIS A N 1
ATOM 2258 C CA . HIS A 1 296 ? -7.363 6.687 14.117 1.00 5.51 296 HIS A CA 1
ATOM 2259 C C . HIS A 1 296 ? -6.579 5.534 13.513 1.00 5.61 296 HIS A C 1
ATOM 2260 O O . HIS A 1 296 ? -7.180 4.503 13.167 1.00 6.16 296 HIS A O 1
ATOM 2267 N N . ARG A 1 297 ? -5.278 5.677 13.361 1.00 6.50 297 ARG A N 1
ATOM 2268 C CA . ARG A 1 297 ? -4.414 4.698 12.755 1.00 6.11 297 ARG A CA 1
ATOM 2269 C C . ARG A 1 297 ? -3.351 4.207 13.707 1.00 6.23 297 ARG A C 1
ATOM 2270 O O . ARG A 1 297 ? -2.717 5.021 14.421 1.00 6.99 297 ARG A O 1
ATOM 2278 N N . VAL A 1 298 ? -3.137 2.884 13.729 1.00 5.65 298 VAL A N 1
ATOM 2279 C CA . VAL A 1 298 ? -1.987 2.278 14.394 1.00 5.35 298 VAL A CA 1
ATOM 2280 C C . VAL A 1 298 ? -1.392 1.219 13.467 1.00 5.34 298 VAL A C 1
ATOM 2281 O O . VAL A 1 298 ? -2.066 0.698 12.586 1.00 6.23 298 VAL A O 1
ATOM 2285 N N . TYR A 1 299 ? -0.152 0.901 13.754 1.00 5.35 299 TYR A N 1
ATOM 2286 C CA . TYR A 1 299 ? 0.623 -0.116 13.065 1.00 5.26 299 TYR A CA 1
ATOM 2287 C C . TYR A 1 299 ? 0.940 -1.248 14.035 1.00 5.66 299 TYR A C 1
ATOM 2288 O O . TYR A 1 299 ? 1.392 -0.995 15.140 1.00 6.30 299 TYR A O 1
ATOM 2297 N N . ILE A 1 300 ? 0.753 -2.501 13.584 1.00 5.72 300 ILE A N 1
ATOM 2298 C CA . ILE A 1 300 ? 0.962 -3.674 14.423 1.00 5.93 300 ILE A CA 1
ATOM 2299 C C . ILE A 1 300 ? 2.044 -4.576 13.828 1.00 6.00 300 ILE A C 1
ATOM 2300 O O . ILE A 1 300 ? 1.964 -5.024 12.652 1.00 6.69 300 ILE A O 1
ATOM 2305 N N . ARG A 1 301 ? 3.032 -4.902 14.654 1.00 6.16 301 ARG A N 1
ATOM 2306 C CA . ARG A 1 301 ? 4.071 -5.888 14.354 1.00 6.15 301 ARG A CA 1
ATOM 2307 C C . ARG A 1 301 ? 3.703 -7.249 14.988 1.00 6.37 301 ARG A C 1
ATOM 2308 O O . ARG A 1 301 ? 3.130 -7.339 16.070 1.00 7.09 301 ARG A O 1
ATOM 2316 N N . THR A 1 302 ? 4.111 -8.326 14.298 1.00 7.17 302 THR A N 1
ATOM 2317 C CA . THR A 1 302 ? 3.892 -9.703 14.705 1.00 7.18 302 THR A CA 1
ATOM 2318 C C . THR A 1 302 ? 5.200 -10.493 14.582 1.00 7.09 302 THR A C 1
ATOM 2319 O O . THR A 1 302 ? 6.232 -9.913 14.223 1.00 7.58 302 THR A O 1
ATOM 2323 N N . ASP A 1 303 ? 5.168 -11.805 14.869 1.00 7.79 303 ASP A N 1
ATOM 2324 C CA . ASP A 1 303 ? 6.313 -12.670 14.731 1.00 8.41 303 ASP A CA 1
ATOM 2325 C C . ASP A 1 303 ? 6.636 -13.055 13.297 1.00 8.67 303 ASP A C 1
ATOM 2326 O O . ASP A 1 303 ? 7.652 -13.667 13.006 1.00 11.72 303 ASP A O 1
ATOM 2331 N N . ARG A 1 304 ? 5.805 -12.806 12.314 1.00 9.34 304 ARG A N 1
ATOM 2332 C CA . ARG A 1 304 ? 5.936 -13.124 10.907 1.00 11.46 304 ARG A CA 1
ATOM 2333 C C . ARG A 1 304 ? 7.187 -12.507 10.321 1.00 14.17 304 ARG A C 1
ATOM 2334 O O . ARG A 1 304 ? 7.530 -11.353 10.594 1.00 16.21 304 ARG A O 1
ATOM 2342 N N . ASN A 1 305 ? 7.971 -13.234 9.531 1.00 18.30 305 ASN A N 1
ATOM 2343 C CA . ASN A 1 305 ? 9.030 -12.655 8.697 1.00 23.88 305 ASN A CA 1
ATOM 2344 C C . ASN A 1 305 ? 10.041 -11.695 9.254 1.00 28.75 305 ASN A C 1
ATOM 2345 O O . ASN A 1 305 ? 10.360 -10.735 8.508 1.00 30.57 305 ASN A O 1
ATOM 2350 N N . GLY A 1 306 ? 10.704 -11.544 10.406 1.00 28.66 306 GLY A N 1
ATOM 2351 C CA . GLY A 1 306 ? 11.603 -10.381 10.503 1.00 25.88 306 GLY A CA 1
ATOM 2352 C C . GLY A 1 306 ? 11.329 -8.994 11.057 1.00 20.25 306 GLY A C 1
ATOM 2353 O O . GLY A 1 306 ? 12.090 -7.962 11.113 1.00 20.70 306 GLY A O 1
ATOM 2354 N N . GLN A 1 307 ? 10.173 -8.800 11.591 1.00 12.70 307 GLN A N 1
ATOM 2355 C CA . GLN A 1 307 ? 9.670 -7.599 12.245 1.00 11.74 307 GLN A CA 1
ATOM 2356 C C . GLN A 1 307 ? 10.267 -7.462 13.631 1.00 12.53 307 GLN A C 1
ATOM 2357 O O . GLN A 1 307 ? 10.411 -6.318 14.126 1.00 11.49 307 GLN A O 1
ATOM 2363 N N . LEU A 1 308 ? 10.506 -8.571 14.320 1.00 11.97 308 LEU A N 1
ATOM 2364 C CA . LEU A 1 308 ? 10.910 -8.609 15.751 1.00 10.71 308 LEU A CA 1
ATOM 2365 C C . LEU A 1 308 ? 12.200 -9.389 15.969 1.00 11.08 308 LEU A C 1
ATOM 2366 O O . LEU A 1 308 ? 12.311 -10.448 15.357 1.00 14.25 308 LEU A O 1
ATOM 2371 N N . SER A 1 309 ? 13.080 -8.886 16.807 1.00 9.82 309 SER A N 1
ATOM 2372 C CA . SER A 1 309 ? 14.327 -9.531 17.109 1.00 10.72 309 SER A CA 1
ATOM 2373 C C . SER A 1 309 ? 14.543 -9.810 18.589 1.00 10.57 309 SER A C 1
ATOM 2374 O O . SER A 1 309 ? 15.557 -10.449 18.946 1.00 11.59 309 SER A O 1
ATOM 2377 N N . GLY A 1 310 ? 13.614 -9.440 19.443 1.00 10.23 310 GLY A N 1
ATOM 2378 C CA . GLY A 1 310 ? 13.626 -9.741 20.847 1.00 12.59 310 GLY A CA 1
ATOM 2379 C C . GLY A 1 310 ? 13.469 -8.497 21.740 1.00 10.70 310 GLY A C 1
ATOM 2380 O O . GLY A 1 310 ? 14.076 -7.450 21.472 1.00 13.34 310 GLY A O 1
ATOM 2381 N N . GLY A 1 311 ? 12.655 -8.609 22.779 1.00 11.79 311 GLY A N 1
ATOM 2382 C CA . GLY A 1 311 ? 12.520 -7.547 23.769 1.00 13.64 311 GLY A CA 1
ATOM 2383 C C . GLY A 1 311 ? 11.540 -6.461 23.406 1.00 12.70 311 GLY A C 1
ATOM 2384 O O . GLY A 1 311 ? 11.364 -5.549 24.241 1.00 14.74 311 GLY A O 1
ATOM 2385 N N . GLU A 1 312 ? 10.881 -6.518 22.280 1.00 9.97 312 GLU A N 1
ATOM 2386 C CA . GLU A 1 312 ? 9.971 -5.465 21.891 1.00 10.60 312 GLU A CA 1
ATOM 2387 C C . GLU A 1 312 ? 8.733 -5.436 22.798 1.00 10.32 312 GLU A C 1
ATOM 2388 O O . GLU A 1 312 ? 8.259 -6.478 23.271 1.00 12.44 312 GLU A O 1
ATOM 2394 N N . ARG A 1 313 ? 8.179 -4.255 22.969 1.00 10.90 313 ARG A N 1
ATOM 2395 C CA . ARG A 1 313 ? 6.932 -4.028 23.657 1.00 10.13 313 ARG A CA 1
ATOM 2396 C C . ARG A 1 313 ? 5.992 -3.207 22.771 1.00 8.72 313 ARG A C 1
ATOM 2397 O O . ARG A 1 313 ? 6.440 -2.381 21.945 1.00 9.04 313 ARG A O 1
ATOM 2405 N N . ALA A 1 314 ? 4.700 -3.425 22.973 1.00 8.25 314 ALA A N 1
ATOM 2406 C CA . ALA A 1 314 ? 3.669 -2.605 22.361 1.00 8.15 314 ALA A CA 1
ATOM 2407 C C . ALA A 1 314 ? 3.829 -1.194 22.887 1.00 7.58 314 ALA A C 1
ATOM 2408 O O . ALA A 1 314 ? 3.778 -0.954 24.088 1.00 8.98 314 ALA A O 1
ATOM 2410 N N . GLY A 1 315 ? 4.012 -0.250 21.957 1.00 7.78 315 GLY A N 1
ATOM 2411 C CA . GLY A 1 315 ? 4.280 1.130 22.274 1.00 7.69 315 GLY A CA 1
ATOM 2412 C C . GLY A 1 315 ? 5.678 1.572 21.900 1.00 8.16 315 GLY A C 1
ATOM 2413 O O . GLY A 1 315 ? 5.994 2.761 21.930 1.00 9.45 315 GLY A O 1
ATOM 2414 N N . ASP A 1 316 ? 6.577 0.633 21.578 1.00 8.23 316 ASP A N 1
ATOM 2415 C CA . ASP A 1 316 ? 7.897 1.015 21.151 1.00 8.11 316 ASP A CA 1
ATOM 2416 C C . ASP A 1 316 ? 7.873 1.836 19.872 1.00 7.56 316 ASP A C 1
ATOM 2417 O O . ASP A 1 316 ? 6.991 1.724 19.024 1.00 8.30 316 ASP A O 1
ATOM 2422 N N . VAL A 1 317 ? 8.936 2.648 19.733 1.00 7.93 317 VAL A N 1
ATOM 2423 C CA . VAL A 1 317 ? 9.146 3.507 18.583 1.00 8.30 317 VAL A CA 1
ATOM 2424 C C . VAL A 1 317 ? 10.491 3.157 17.929 1.00 8.91 317 VAL A C 1
ATOM 2425 O O . VAL A 1 317 ? 11.501 3.135 18.643 1.00 11.09 317 VAL A O 1
ATOM 2429 N N . VAL A 1 318 ? 10.490 2.781 16.651 1.00 8.20 318 VAL A N 1
ATOM 2430 C CA . VAL A 1 318 ? 11.681 2.248 16.010 1.00 7.97 318 VAL A CA 1
ATOM 2431 C C . VAL A 1 318 ? 12.227 3.240 15.002 1.00 8.39 318 VAL A C 1
ATOM 2432 O O . VAL A 1 318 ? 11.462 4.024 14.438 1.00 9.11 318 VAL A O 1
ATOM 2436 N N . ALA A 1 319 ? 13.544 3.189 14.757 1.00 9.41 319 ALA A N 1
ATOM 2437 C CA . ALA A 1 319 ? 14.214 4.056 13.827 1.00 10.31 319 ALA A CA 1
ATOM 2438 C C . ALA A 1 319 ? 14.238 3.489 12.427 1.00 9.90 319 ALA A C 1
ATOM 2439 O O . ALA A 1 319 ? 14.030 2.267 12.221 1.00 10.86 319 ALA A O 1
ATOM 2441 N N . PHE A 1 320 ? 14.550 4.348 11.465 1.00 10.49 320 PHE A N 1
ATOM 2442 C CA . PHE A 1 320 ? 14.503 3.933 10.069 1.00 10.59 320 PHE A CA 1
ATOM 2443 C C . PHE A 1 320 ? 15.757 3.155 9.631 1.00 11.27 320 PHE A C 1
ATOM 2444 O O . PHE A 1 320 ? 16.873 3.632 9.816 1.00 13.06 320 PHE A O 1
ATOM 2452 N N . THR A 1 321 ? 15.547 2.019 9.006 1.00 10.81 321 THR A N 1
ATOM 2453 C CA . THR A 1 321 ? 16.561 1.301 8.225 1.00 11.36 321 THR A CA 1
ATOM 2454 C C . THR A 1 321 ? 15.887 0.884 6.916 1.00 11.03 321 THR A C 1
ATOM 2455 O O . THR A 1 321 ? 14.829 0.248 6.976 1.00 11.80 321 THR A O 1
ATOM 2459 N N . PRO A 1 322 ? 16.438 1.245 5.748 1.00 12.05 322 PRO A N 1
ATOM 2460 C CA . PRO A 1 322 ? 15.824 0.821 4.474 1.00 11.46 322 PRO A CA 1
ATOM 2461 C C . PRO A 1 322 ? 16.050 -0.654 4.206 1.00 11.45 322 PRO A C 1
ATOM 2462 O O . PRO A 1 322 ? 17.094 -1.221 4.588 1.00 13.86 322 PRO A O 1
ATOM 2466 N N . ARG A 1 323 ? 15.111 -1.290 3.524 1.00 11.57 323 ARG A N 1
ATOM 2467 C CA . ARG A 1 323 ? 15.360 -2.603 2.930 1.00 12.04 323 ARG A CA 1
ATOM 2468 C C . ARG A 1 323 ? 16.448 -2.557 1.885 1.00 13.65 323 ARG A C 1
ATOM 2469 O O . ARG A 1 323 ? 16.604 -1.573 1.161 1.00 14.01 323 ARG A O 1
ATOM 2477 N N . GLY A 1 324 ? 17.236 -3.606 1.805 1.00 16.24 324 GLY A N 1
ATOM 2478 C CA . GLY A 1 324 ? 18.275 -3.691 0.801 1.00 18.14 324 GLY A CA 1
ATOM 2479 C C . GLY A 1 324 ? 18.501 -5.052 0.197 1.00 26.04 324 GLY A C 1
ATOM 2480 O O . GLY A 1 324 ? 19.555 -5.176 -0.469 1.00 37.76 324 GLY A O 1
#

InterPro domains:
  IPR003819 TauD/TfdA-like domain [PF02668] (110-299)
  IPR014503 Clavaminate synthase-like [PIRSF019543] (2-319)
  IPR042098 Glutarate 2-hydroxylase superfamily [G3DSA:3.60.130.10] (1-324)
  IPR050411 Alpha-ketoglutarate-dependent hydroxylases [PTHR10696] (61-303)
  IPR053503 Clavaminate Synthase [NF043003] (13-323)

Sequence (323 aa):
TSVDCTAYGPELRALAARLPRTPRADLYAFLDAAHTAAASLPGALATALDTFNAEGSEDGHLLLRGLPVEADADLPTTPSSTPAPEDRSLLTMEAMLGLVGRRLGLHTGYRELRSGTVYHDVYPSPGAHHLSSETSETLLEFHTEMAYHRLQPNYVMLACSRADHERTAATLVASVRKALPLLDERTRARLLDRRMPCCVDVAFRGGVDDPGAIAQVKPLYGDADDPFLGYDRELLAPEDPADKEAVAALSKALDEVTEAVYLEPGDLLIVDNFRTTHARTPFSPRWDGKDRWLHRVYIRTDRNGQLSGGERAGDVVAFTPRG

Nearest PDB structures (foldseek):
  1ds1-assembly1_A  TM=1.003E+00  e=1.926E-73  Streptomyces clavuligerus
  1dry-assembly1_A  TM=1.002E+00  e=4.857E-68  Streptomyces clavuligerus
  1gvg-assembly1_A  TM=1.002E+00  e=4.568E-68  Streptomyces clavuligerus
  6vwr-assembly1_A  TM=9.947E-01  e=1.256E-61  Streptomyces antibioticus
  6vwq-assembly1_A  TM=9.926E-01  e=1.111E-61  Streptomyces antibioticus

Foldseek 3Di:
DEDECQVCAVVLVVLLVQADFQCLVPVQRRLVSLLVSLVVRPDVLLVVLVCCLVPNDLQQKYKYFNHDFDDLVPDFQQDADFDDDSRDTDGSLVSVCSNSQSSRFFWEFACLPRVRFFKDKQFAYPPDDQCDSNAFADKNDWFLPPLFFLLRFQKKKKAWNAAFPVLPKWKKKFFCSQLVVVDDPVLLVVQEPDWFFWADDPSQDDPQPDSVQTGTGRQWYDDSVQTWGGDDPPTTDGDDPSVVVSNVSSVVSRVVRMDIDRHHHRMMMIGRSRTMIIIMHHDDHDPPSRGIIMMITGGHDPPDRNDDDDDHRGYYDYGDTHD

CATH classification: 3.60.130.10

Solvent-accessible surface area: 13376 Å² total; per-residue (Å²): 69,75,27,106,0,89,92,46,9,100,96,1,138,58,8,10,74,138,5,55,133,50,2,41,65,82,32,80,47,0,0,92,28,0,86,90,2,2,82,56,10,12,54,68,0,10,88,26,0,62,61,6,30,75,113,10,21,116,29,0,10,2,5,0,84,34,6,6,32,41,66,69,95,107,16,57,100,12,26,100,69,54,68,21,74,109,110,32,75,23,10,28,0,1,0,0,0,0,0,1,0,37,68,10,12,26,0,0,0,0,133,71,28,38,78,8,42,6,14,2,7,10,6,10,25,100,86,33,81,99,35,30,23,45,4,12,107,81,71,19,51,7,31,1,18,6,4,1,0,125,42,4,0,0,1,1,0,14,0,0,2,8,12,7,63,121,131,58,3,4,4,29,2,0,2,2,44,69,0,14,96,98,11,94,134,153,21,56,72,41,0,46,69,91,126,1,46,1,63,18,38,82,36,10,124,58,78,84,133,76,112,70,37,66,3,45,4,63,0,1,42,37,92,53,121,45,3,25,0,3,6,9,76,82,9,15,46,22,134,78,107,30,15,94,131,6,15,61,36,0,21,132,3,0,68,109,15,49,53,63,12,116,6,76,41,0,0,0,0,0,0,7,0,3,24,0,0,12,4,12,29,59,8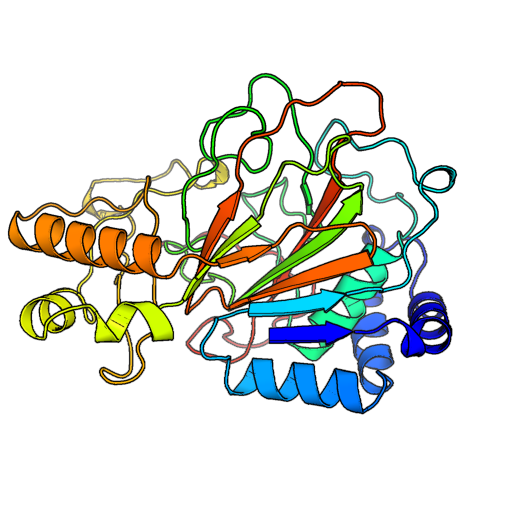,59,18,124,135,76,24,94,9,10,1,5,2,22,0,2,0,4,12,131,58,82,60,4,47,118,59,78,42,132,8,6,30,43,20,65,52,58,48,68,68

Radius of gyration: 19.11 Å; Cα contacts (8 Å, |Δi|>4): 712; chains: 1; bounding box: 49×43×51 Å

B-factor: mean 15.2, std 10.89, range [2.36, 88.82]